Protein AF-A0A0G0LAI6-F1 (afdb_monomer_lite)

Sequence (344 aa):
MTKEQLSLTICPYCNSKFSLNKIYKKNKNQVDYGTVSCHCDEFPIIFGILYLHKNNHKKIVYQLKKNQLSKALYSSLNLGKLKTFCFIIFTHFNRFFRVPPNNFINSIFIKLLWNMPQSQYKYYFFRHQEIESLLFFLPLTFSQLKPNSLWLDVGSGISNYYSKLQHLHPKLTIVSLEMYFQNIFLSKLFFPKNVIYLCSDFSYGPHLPSKKVDVVTFIDSLPFMKNQRVSLEIASQNLLKTKGLLFASSLVERLHTSDYSNTFPLSQNQIRKFLPSSCQIFDEIILCQQLSHPQALQNSLLAPTSTPKFRYSLLWPSQALPSKIFIPPSLLQKKHTLWQNDLY

Foldseek 3Di:
DAPVLQQQWAQFQPRFGKDWDFALDDDDRARQWGWIDGPPGIWIRHHRATERDPPQRVVLVVCVVVVVNLVSVVSQQPFDPVLSVLLVVVLVVCLVPVDACLDPVNLVNCCVNVVDDPVVSCCLNVVLLFLLCLCVQQVLQPPPDDQAAEEEEAQCFQRHDVVSSCVSHVRYAYEYEHQHSSRQVNNCSNPVPRYHHYHHQLLSGGGGFFQRHQEYEAEQNLLVRPCSLSSQCRVQPGHHHPNHKYKYWHDDPVCCVPPPVDGADDAPVSSCVSHPEDKWKFDSVQLSVCLVPLCSGVRRTDDHDPDRDRGIMIMPPDDDGHSHGDRPPSNVPDPDRPVPPPPD

Radius of gyration: 20.15 Å; chains: 1; bounding box: 52×46×58 Å

Structure (mmCIF, N/CA/C/O backbone):
data_AF-A0A0G0LAI6-F1
#
_entry.id   AF-A0A0G0LAI6-F1
#
loop_
_atom_site.group_PDB
_atom_site.id
_atom_site.type_symbol
_atom_site.label_atom_id
_atom_site.label_alt_id
_atom_site.label_comp_id
_atom_site.label_asym_id
_atom_site.label_entity_id
_atom_site.label_seq_id
_atom_site.pdbx_PDB_ins_code
_atom_site.Cartn_x
_atom_site.Cartn_y
_atom_site.Cartn_z
_atom_site.occupancy
_atom_site.B_iso_or_equiv
_atom_site.auth_seq_id
_atom_site.auth_comp_id
_atom_site.auth_asym_id
_atom_site.auth_atom_id
_atom_site.pdbx_PDB_model_num
ATOM 1 N N . MET A 1 1 ? -14.314 -1.007 7.155 1.00 96.06 1 MET A N 1
ATOM 2 C CA . MET A 1 1 ? -13.731 -2.362 7.060 1.00 96.06 1 MET A CA 1
ATOM 3 C C . MET A 1 1 ? -14.812 -3.410 7.279 1.00 96.06 1 MET A C 1
ATOM 5 O O . MET A 1 1 ? -15.555 -3.282 8.244 1.00 96.06 1 MET A O 1
ATOM 9 N N . THR A 1 2 ? -14.962 -4.397 6.397 1.00 97.38 2 THR A N 1
ATOM 10 C CA . THR A 1 2 ? -15.893 -5.530 6.596 1.00 97.38 2 THR A CA 1
ATOM 11 C C . THR A 1 2 ? -15.209 -6.690 7.334 1.00 97.38 2 THR A C 1
ATOM 13 O O . THR A 1 2 ? -13.984 -6.711 7.450 1.00 97.38 2 THR A O 1
ATOM 16 N N . LYS A 1 3 ? -15.985 -7.669 7.829 1.00 97.19 3 LYS A N 1
ATOM 17 C CA . LYS A 1 3 ? -15.431 -8.905 8.420 1.00 97.19 3 LYS A CA 1
ATOM 18 C C . LYS A 1 3 ? -14.609 -9.708 7.404 1.00 97.19 3 LYS A C 1
ATOM 20 O O . LYS A 1 3 ? -13.544 -10.202 7.743 1.00 97.19 3 LYS A O 1
ATOM 25 N N . GLU A 1 4 ? -15.083 -9.786 6.162 1.00 97.19 4 GLU A N 1
ATOM 26 C CA . GLU A 1 4 ? -14.377 -10.445 5.057 1.00 97.19 4 GLU A CA 1
ATOM 27 C C . GLU A 1 4 ? -13.028 -9.771 4.776 1.00 97.19 4 GLU A C 1
ATOM 29 O O . GLU A 1 4 ? -11.997 -10.436 4.771 1.00 97.19 4 GLU A O 1
ATOM 34 N N . GLN A 1 5 ? -13.009 -8.438 4.670 1.00 97.50 5 GLN A N 1
ATOM 35 C CA . GLN A 1 5 ? -11.770 -7.673 4.512 1.00 97.50 5 GLN A CA 1
ATOM 36 C C . GLN A 1 5 ? -10.795 -7.906 5.673 1.00 97.50 5 GLN A C 1
ATOM 38 O O . GLN A 1 5 ? -9.601 -8.057 5.443 1.00 97.50 5 GLN A O 1
ATOM 43 N N . LEU A 1 6 ? -11.291 -7.961 6.914 1.00 98.25 6 LEU A N 1
ATOM 44 C CA . LEU A 1 6 ? -10.459 -8.240 8.087 1.00 98.25 6 LEU A CA 1
ATOM 45 C C . LEU A 1 6 ? -9.888 -9.667 8.068 1.00 98.25 6 LEU A C 1
ATOM 47 O O . LEU A 1 6 ? -8.759 -9.879 8.487 1.00 98.25 6 LEU A O 1
ATOM 51 N N . SER A 1 7 ? -10.636 -10.646 7.554 1.00 97.69 7 SER A N 1
ATOM 52 C CA . SER A 1 7 ? -10.176 -12.041 7.477 1.00 97.69 7 SER A CA 1
ATOM 53 C C . SER A 1 7 ? -8.989 -12.250 6.528 1.00 97.69 7 SER A C 1
ATOM 55 O O . SER A 1 7 ? -8.283 -13.253 6.636 1.00 97.69 7 SER A O 1
ATOM 57 N N . LEU A 1 8 ? -8.759 -11.297 5.618 1.00 97.94 8 LEU A N 1
ATOM 58 C CA . LEU A 1 8 ? -7.630 -11.294 4.692 1.00 97.94 8 LEU A CA 1
ATOM 59 C C . LEU A 1 8 ? -6.346 -10.741 5.318 1.00 97.94 8 LEU A C 1
ATOM 61 O O . LEU A 1 8 ? -5.295 -10.838 4.690 1.00 97.94 8 LEU A O 1
ATOM 65 N N . THR A 1 9 ? -6.405 -10.166 6.521 1.00 98.38 9 THR A N 1
ATOM 66 C CA . THR A 1 9 ? -5.260 -9.514 7.163 1.00 98.38 9 THR A CA 1
ATOM 67 C C . THR A 1 9 ? -4.778 -10.293 8.382 1.00 98.38 9 THR A C 1
ATOM 69 O O . THR A 1 9 ? -5.522 -11.037 9.025 1.00 98.38 9 THR A O 1
ATOM 72 N N . ILE A 1 10 ? -3.497 -10.127 8.701 1.00 98.56 10 ILE A N 1
ATOM 73 C CA . ILE A 1 10 ? -2.867 -10.689 9.898 1.00 98.56 10 ILE A CA 1
ATOM 74 C C . ILE A 1 10 ? -2.083 -9.606 10.630 1.00 98.56 10 ILE A C 1
ATOM 76 O O . ILE A 1 10 ? -1.726 -8.573 10.059 1.00 98.56 10 ILE A O 1
ATOM 80 N N . CYS A 1 11 ? -1.825 -9.834 11.912 1.00 98.62 11 CYS A N 1
ATOM 81 C CA . CYS A 1 11 ? -1.002 -8.935 12.701 1.00 98.62 11 CYS A CA 1
ATOM 82 C C . CYS A 1 11 ? 0.469 -9.063 12.280 1.00 98.62 11 CYS A C 1
ATOM 84 O O . CYS A 1 11 ? 1.030 -10.142 12.468 1.00 98.62 11 CYS A O 1
ATOM 86 N N . PRO A 1 12 ? 1.136 -7.990 11.810 1.00 97.81 12 PRO A N 1
ATOM 87 C CA . PRO A 1 12 ? 2.527 -8.075 11.355 1.00 97.81 12 PRO A CA 1
ATOM 88 C C . PRO A 1 12 ? 3.509 -8.392 12.494 1.00 97.81 12 PRO A C 1
ATOM 90 O O . PRO A 1 12 ? 4.645 -8.762 12.241 1.00 97.81 12 PRO A O 1
ATOM 93 N N . TYR A 1 13 ? 3.080 -8.265 13.756 1.00 97.75 13 TYR A N 1
ATOM 94 C CA . TYR A 1 13 ? 3.935 -8.461 14.929 1.00 97.75 13 TYR A CA 1
ATOM 95 C C . TYR A 1 13 ? 3.937 -9.886 15.484 1.00 97.75 13 TYR A C 1
ATOM 97 O O . TYR A 1 13 ? 4.918 -10.299 16.088 1.00 97.75 13 TYR A O 1
ATOM 105 N N . CYS A 1 14 ? 2.824 -10.611 15.360 1.00 98.12 14 CYS A N 1
ATOM 106 C CA . CYS A 1 14 ? 2.687 -11.968 15.907 1.00 98.12 14 CYS A CA 1
ATOM 107 C C . CYS A 1 14 ? 2.113 -12.969 14.901 1.00 98.12 14 CYS A C 1
ATOM 109 O O . CYS A 1 14 ? 1.839 -14.108 15.263 1.00 98.12 14 CYS A O 1
ATOM 111 N N . ASN A 1 15 ? 1.872 -12.539 13.659 1.00 97.94 15 ASN A N 1
ATOM 112 C CA . ASN A 1 15 ? 1.317 -13.319 12.551 1.00 97.94 15 ASN A CA 1
ATOM 113 C C . ASN A 1 15 ? -0.063 -13.959 12.805 1.00 97.94 15 ASN A C 1
ATOM 115 O O . ASN A 1 15 ? -0.573 -14.684 11.952 1.00 97.94 15 ASN A O 1
ATOM 119 N N . SER A 1 16 ? -0.704 -13.681 13.945 1.00 98.31 16 SER A N 1
ATOM 120 C CA . SER A 1 16 ? -2.049 -14.178 14.242 1.00 98.31 16 SER A CA 1
ATOM 121 C C . SER A 1 16 ? -3.125 -13.395 13.484 1.00 98.31 16 SER A C 1
ATOM 123 O O . SER A 1 16 ? -2.955 -12.220 13.140 1.00 98.31 16 SER A O 1
ATOM 125 N N . LYS A 1 17 ? -4.249 -14.065 13.210 1.00 98.38 17 LYS A N 1
ATOM 126 C CA . LYS A 1 17 ? -5.425 -13.448 12.587 1.00 98.38 17 LYS A CA 1
ATOM 127 C C . LYS A 1 17 ? -6.059 -12.438 13.536 1.00 98.38 17 LYS A C 1
ATOM 129 O O . LYS A 1 17 ? -6.079 -12.642 14.749 1.00 98.38 17 LYS A O 1
ATOM 134 N N . PHE A 1 18 ? -6.635 -11.388 12.965 1.00 98.62 18 PHE A N 1
ATOM 135 C CA . PHE A 1 18 ? -7.444 -10.455 13.732 1.00 98.62 18 PHE A CA 1
ATOM 136 C C . PHE A 1 18 ? -8.851 -11.003 13.977 1.00 98.62 18 PHE A C 1
ATOM 138 O O . PHE A 1 18 ? -9.498 -11.525 13.068 1.00 98.62 18 PHE A O 1
ATOM 145 N N . SER A 1 19 ? -9.355 -10.812 15.192 1.00 98.38 19 SER A N 1
ATOM 146 C CA . SER A 1 19 ? -10.764 -10.960 15.543 1.00 98.38 19 SER A CA 1
ATOM 147 C C . SER A 1 19 ? -11.368 -9.585 15.826 1.00 98.38 19 SER A C 1
ATOM 149 O O . SER A 1 19 ? -10.729 -8.691 16.380 1.00 98.38 19 SER A O 1
ATOM 151 N N . LEU A 1 20 ? -12.610 -9.370 15.391 1.00 98.44 20 LEU A N 1
ATOM 152 C CA . LEU A 1 20 ? -13.313 -8.122 15.678 1.00 98.44 20 LEU A CA 1
ATOM 153 C C . LEU A 1 20 ? -13.735 -8.119 17.151 1.00 98.44 20 LEU A C 1
ATOM 155 O O . LEU A 1 20 ? -14.504 -8.989 17.548 1.00 98.44 20 LEU A O 1
ATOM 159 N N . ASN A 1 21 ? -13.251 -7.148 17.928 1.00 97.88 21 ASN A N 1
ATOM 160 C CA . ASN A 1 21 ? -13.522 -7.059 19.362 1.00 97.88 21 ASN A CA 1
ATOM 161 C C . ASN A 1 21 ? -14.787 -6.231 19.632 1.00 97.88 21 ASN A C 1
ATOM 163 O O . ASN A 1 21 ? -15.841 -6.772 19.959 1.00 97.88 21 ASN A O 1
ATOM 167 N N . LYS A 1 22 ? -14.719 -4.908 19.431 1.00 98.31 22 LYS A N 1
ATOM 168 C CA . LYS A 1 22 ? -15.841 -3.992 19.690 1.00 98.31 22 LYS A CA 1
ATOM 169 C C . LYS A 1 22 ? -16.105 -3.079 18.500 1.00 98.31 22 LYS A C 1
ATOM 171 O O . LYS A 1 22 ? -15.180 -2.595 17.854 1.00 98.31 22 LYS A O 1
ATOM 176 N N . ILE A 1 23 ? -17.379 -2.815 18.219 1.00 98.50 23 ILE A N 1
ATOM 177 C CA . ILE A 1 23 ? -17.822 -1.867 17.189 1.00 98.50 23 ILE A CA 1
ATOM 178 C C . ILE A 1 23 ? -18.407 -0.646 17.897 1.00 98.50 23 ILE A C 1
ATOM 180 O O . ILE A 1 23 ? -19.321 -0.786 18.702 1.00 98.50 23 ILE A O 1
ATOM 184 N N . TYR A 1 24 ? -17.899 0.544 17.578 1.00 98.25 24 TYR A N 1
ATOM 185 C CA . TYR A 1 24 ? -18.397 1.816 18.121 1.00 98.25 24 TYR A CA 1
ATOM 186 C C . TYR A 1 24 ? -19.236 2.582 17.100 1.00 98.25 24 TYR A C 1
ATOM 188 O O . TYR A 1 24 ? -20.179 3.277 17.460 1.00 98.25 24 TYR A O 1
ATOM 196 N N . LYS A 1 25 ? -18.909 2.452 15.810 1.00 98.25 25 LYS A N 1
ATOM 197 C CA . LYS A 1 25 ? -19.694 3.029 14.718 1.00 98.25 25 LYS A CA 1
ATOM 198 C C . LYS A 1 25 ? -19.620 2.142 13.485 1.00 98.25 25 LYS A C 1
ATOM 200 O O . LYS A 1 25 ? -18.537 1.730 13.062 1.00 98.25 25 LYS A O 1
ATOM 205 N N . LYS A 1 26 ? -20.779 1.892 12.886 1.00 97.44 26 LYS A N 1
ATOM 206 C CA . LYS A 1 26 ? -20.947 1.067 11.690 1.00 97.44 26 LYS A CA 1
ATOM 207 C C . LYS A 1 26 ? -21.690 1.866 10.622 1.00 97.44 26 LYS A C 1
ATOM 209 O O . LYS A 1 26 ? -22.621 2.597 10.944 1.00 97.44 26 LYS A O 1
ATOM 214 N N . ASN A 1 27 ? -21.297 1.699 9.367 1.00 95.31 27 ASN A N 1
ATOM 215 C CA . ASN A 1 27 ? -22.013 2.207 8.205 1.00 95.31 27 ASN A CA 1
ATOM 216 C C . ASN A 1 27 ? -22.333 1.029 7.278 1.00 95.31 27 ASN A C 1
ATOM 218 O O . ASN A 1 27 ? -21.431 0.412 6.703 1.00 95.31 27 ASN A O 1
ATOM 222 N N . LYS A 1 28 ? -23.618 0.672 7.171 1.00 93.62 28 LYS A N 1
ATOM 223 C CA . LYS A 1 28 ? -24.079 -0.552 6.494 1.00 93.62 28 LYS A CA 1
ATOM 224 C C . LYS A 1 28 ? -23.350 -1.792 7.047 1.00 93.62 28 LYS A C 1
ATOM 226 O O . LYS A 1 28 ? -23.462 -2.103 8.231 1.00 93.62 28 LYS A O 1
ATOM 231 N N . ASN A 1 29 ? -22.559 -2.469 6.212 1.00 94.12 29 ASN A N 1
ATOM 232 C CA . ASN A 1 29 ? -21.766 -3.654 6.560 1.00 94.12 29 ASN A CA 1
ATOM 233 C C . ASN A 1 29 ? -20.297 -3.340 6.882 1.00 94.12 29 ASN A C 1
ATOM 235 O O . ASN A 1 29 ? -19.507 -4.254 7.115 1.00 94.12 29 ASN A O 1
ATOM 239 N N . GLN A 1 30 ? -19.919 -2.062 6.915 1.00 96.06 30 GLN A N 1
ATOM 240 C CA . GLN A 1 30 ? -18.557 -1.628 7.197 1.00 96.06 30 GLN A CA 1
ATOM 241 C C . GLN A 1 30 ? -18.449 -1.080 8.621 1.00 96.06 30 GLN A C 1
ATOM 243 O O . GLN A 1 30 ? -19.236 -0.241 9.050 1.00 96.06 30 GLN A O 1
ATOM 248 N N . VAL A 1 31 ? -17.444 -1.546 9.357 1.00 97.88 31 VAL A N 1
ATOM 249 C CA . VAL A 1 31 ? -17.003 -0.930 10.609 1.00 97.88 31 VAL A CA 1
ATOM 250 C C . VAL A 1 31 ? -16.253 0.347 10.253 1.00 97.88 31 VAL A C 1
ATOM 252 O O . VAL A 1 31 ? -15.216 0.276 9.583 1.00 97.88 31 VAL A O 1
ATOM 255 N N . ASP A 1 32 ? -16.787 1.490 10.680 1.00 97.25 32 ASP A N 1
ATOM 256 C CA . ASP A 1 32 ? -16.117 2.786 10.570 1.00 97.25 32 ASP A CA 1
ATOM 257 C C . ASP A 1 32 ? -15.224 3.003 11.787 1.00 97.25 32 ASP A C 1
ATOM 259 O O . ASP A 1 32 ? -14.068 3.376 11.633 1.00 97.25 32 ASP A O 1
ATOM 263 N N . TYR A 1 33 ? -15.733 2.724 12.988 1.00 98.62 33 TYR A N 1
ATOM 264 C CA . TYR A 1 33 ? -14.968 2.804 14.227 1.00 98.62 33 TYR A CA 1
ATOM 265 C C . TYR A 1 33 ? -15.138 1.528 15.033 1.00 98.62 33 TYR A C 1
ATOM 267 O O . TYR A 1 33 ? -16.260 1.093 15.304 1.00 98.62 33 TYR A O 1
ATOM 275 N N . GLY A 1 34 ? -14.022 0.939 15.437 1.00 98.56 34 GLY A N 1
ATOM 276 C CA . GLY A 1 34 ? -13.999 -0.345 16.119 1.00 98.56 34 GLY A CA 1
ATOM 277 C C . GLY A 1 34 ? -12.633 -0.642 16.708 1.00 98.56 34 GLY A C 1
ATOM 278 O O . GLY A 1 34 ? -11.686 0.117 16.518 1.00 98.56 34 GLY A O 1
ATOM 279 N N . THR A 1 35 ? -12.530 -1.771 17.384 1.00 98.75 35 THR A N 1
ATOM 280 C CA . THR A 1 35 ? -11.255 -2.387 17.726 1.00 98.75 35 THR A CA 1
ATOM 281 C C . THR A 1 35 ? -11.230 -3.826 17.251 1.00 98.75 35 THR A C 1
ATOM 283 O O . THR A 1 35 ? -12.257 -4.507 17.201 1.00 98.75 35 THR A O 1
ATOM 286 N N . VAL A 1 36 ? -10.042 -4.278 16.881 1.00 98.75 36 VAL A N 1
ATOM 287 C CA . VAL A 1 36 ? -9.743 -5.675 16.580 1.00 98.75 36 VAL A CA 1
ATOM 288 C C . VAL A 1 36 ? -8.678 -6.148 17.549 1.00 98.75 36 VAL A C 1
ATOM 290 O O . VAL A 1 36 ? -7.828 -5.362 17.955 1.00 98.75 36 VAL A O 1
ATOM 293 N N . SER A 1 37 ? -8.706 -7.413 17.925 1.00 98.50 37 SER A N 1
ATOM 294 C CA . SER A 1 37 ? -7.667 -8.025 18.741 1.00 98.50 37 SER A CA 1
ATOM 295 C C . SER A 1 37 ? -6.953 -9.111 17.955 1.00 98.50 37 SER A C 1
ATOM 297 O O . SER A 1 37 ? -7.459 -9.664 16.981 1.00 98.50 37 SER A O 1
ATOM 299 N N . CYS A 1 38 ? -5.724 -9.373 18.357 1.00 98.50 38 CYS A N 1
ATOM 300 C CA . CYS A 1 38 ? -4.932 -10.514 17.929 1.00 98.50 38 CYS A CA 1
ATOM 301 C C . CYS A 1 38 ? -4.272 -11.107 19.181 1.00 98.50 38 CYS A C 1
ATOM 303 O O . CYS A 1 38 ? -4.555 -10.661 20.293 1.00 98.50 38 CYS A O 1
ATOM 305 N N . HIS A 1 39 ? -3.375 -12.080 19.030 1.00 98.12 39 HIS A N 1
ATOM 306 C CA . HIS A 1 39 ? -2.704 -12.678 20.186 1.00 98.12 39 HIS A CA 1
ATOM 307 C C . HIS A 1 39 ? -1.856 -11.675 20.992 1.00 98.12 39 HIS A C 1
ATOM 309 O O . HIS A 1 39 ? -1.761 -11.804 22.207 1.00 98.12 39 HIS A O 1
ATOM 315 N N . CYS A 1 40 ? -1.250 -10.672 20.341 1.00 98.31 40 CYS A N 1
ATOM 316 C CA . CYS A 1 40 ? -0.299 -9.784 21.017 1.00 98.31 40 CYS A CA 1
ATOM 317 C C . CYS A 1 40 ? -0.867 -8.442 21.497 1.00 98.31 40 CYS A C 1
ATOM 319 O O . CYS A 1 40 ? -0.260 -7.830 22.368 1.00 98.31 40 CYS A O 1
ATOM 321 N N . ASP A 1 41 ? -1.936 -7.920 20.884 1.00 98.50 41 ASP A N 1
ATOM 322 C CA . ASP A 1 41 ? -2.475 -6.595 21.231 1.00 98.50 41 ASP A CA 1
ATOM 323 C C . ASP A 1 41 ? -3.877 -6.341 20.637 1.00 98.50 41 ASP A C 1
ATOM 325 O O . ASP A 1 41 ? -4.398 -7.133 19.840 1.00 98.50 41 ASP A O 1
ATOM 329 N N . GLU A 1 42 ? -4.461 -5.197 21.001 1.00 98.56 42 GLU A N 1
ATOM 330 C CA . GLU A 1 42 ? -5.716 -4.657 20.470 1.00 98.56 42 GLU A CA 1
ATOM 331 C C . GLU A 1 42 ? -5.453 -3.422 19.596 1.00 98.56 42 GLU A C 1
ATOM 333 O O . GLU A 1 42 ? -4.888 -2.441 20.057 1.00 98.56 42 GLU A O 1
ATOM 338 N N . PHE A 1 43 ? -5.925 -3.411 18.351 1.00 98.75 43 PHE A N 1
ATOM 339 C CA . PHE A 1 43 ? -5.684 -2.339 17.384 1.00 98.75 43 PHE A CA 1
ATOM 340 C C . PHE A 1 43 ? -6.977 -1.607 16.989 1.00 98.75 43 PHE A C 1
ATOM 342 O O . PHE A 1 43 ? -8.038 -2.231 16.877 1.00 98.75 43 PHE A O 1
ATOM 349 N N . PRO A 1 44 ? -6.932 -0.283 16.757 1.00 98.75 44 PRO A N 1
ATOM 350 C CA . PRO A 1 44 ? -8.112 0.484 16.393 1.00 98.75 44 PRO A CA 1
ATOM 351 C C . PRO A 1 44 ? -8.414 0.427 14.888 1.00 98.75 44 PRO A C 1
ATOM 353 O O . PRO A 1 44 ? -7.523 0.442 14.038 1.00 98.75 44 PRO A O 1
ATOM 356 N N . ILE A 1 45 ? -9.706 0.443 14.565 1.00 98.75 45 ILE A N 1
ATOM 357 C CA . ILE A 1 45 ? -10.239 0.767 13.241 1.00 98.75 45 ILE A CA 1
ATOM 358 C C . ILE A 1 45 ? -10.783 2.196 13.306 1.00 98.75 45 ILE A C 1
ATOM 360 O O . ILE A 1 45 ? -11.661 2.471 14.123 1.00 98.75 45 ILE A O 1
ATOM 364 N N . ILE A 1 46 ? -10.297 3.086 12.436 1.00 98.38 46 ILE A N 1
ATOM 365 C CA . ILE A 1 46 ? -10.706 4.498 12.365 1.00 98.38 46 ILE A CA 1
ATOM 366 C C . ILE A 1 46 ? -11.103 4.835 10.929 1.00 98.38 46 ILE A C 1
ATOM 368 O O . ILE A 1 46 ? -10.312 4.671 10.006 1.00 98.38 46 ILE A O 1
ATOM 372 N N . PHE A 1 47 ? -12.344 5.277 10.723 1.00 96.81 47 PHE A N 1
ATOM 373 C CA . PHE A 1 47 ? -12.966 5.394 9.396 1.00 96.81 47 PHE A CA 1
ATOM 374 C C . PHE A 1 47 ? -12.752 4.162 8.504 1.00 96.81 47 PHE A C 1
ATOM 376 O O . PHE A 1 47 ? -12.496 4.266 7.306 1.00 96.81 47 PHE A O 1
ATOM 383 N N . GLY A 1 48 ? -12.837 2.969 9.088 1.00 97.50 48 GLY A N 1
ATOM 384 C CA . GLY A 1 48 ? -12.664 1.719 8.362 1.00 97.50 48 GLY A CA 1
ATOM 385 C C . GLY A 1 48 ? -11.241 1.451 7.869 1.00 97.50 48 GLY A C 1
ATOM 386 O O . GLY A 1 48 ? -11.097 0.582 7.009 1.00 97.50 48 GLY A O 1
ATOM 387 N N . ILE A 1 49 ? -10.244 2.170 8.390 1.00 98.38 49 ILE A N 1
ATOM 388 C CA . ILE A 1 49 ? -8.806 1.941 8.204 1.00 98.38 49 ILE A CA 1
ATOM 389 C C . ILE A 1 49 ? -8.294 1.215 9.446 1.00 98.38 49 ILE A C 1
ATOM 391 O O . ILE A 1 49 ? -8.536 1.678 10.561 1.00 98.38 49 ILE A O 1
ATOM 395 N N . LEU A 1 50 ? -7.599 0.092 9.267 1.00 98.75 50 LEU A N 1
ATOM 396 C CA . LEU A 1 50 ? -6.973 -0.632 10.374 1.00 98.75 50 LEU A CA 1
ATOM 397 C C . LEU A 1 50 ? -5.619 0.006 10.694 1.00 98.75 50 LEU A C 1
ATOM 399 O O . LEU A 1 50 ? -4.726 0.022 9.849 1.00 98.75 50 LEU A O 1
ATOM 403 N N . TYR A 1 51 ? -5.480 0.552 11.900 1.00 98.69 51 TYR A N 1
ATOM 404 C CA . TYR A 1 51 ? -4.280 1.252 12.346 1.00 98.69 51 TYR A CA 1
ATOM 405 C C . TYR A 1 51 ? -3.400 0.322 13.177 1.00 98.69 51 TYR A C 1
ATOM 407 O O . TYR A 1 51 ? -3.787 -0.102 14.262 1.00 98.69 51 TYR A O 1
ATOM 415 N N . LEU A 1 52 ? -2.205 0.016 12.676 1.00 98.38 52 LEU A N 1
ATOM 416 C CA . LEU A 1 52 ? -1.333 -1.014 13.238 1.00 98.38 52 LEU A CA 1
ATOM 417 C C . LEU A 1 52 ? -0.078 -0.457 13.912 1.00 98.38 52 LEU A C 1
ATOM 419 O O . LEU A 1 52 ? 0.736 -1.237 14.375 1.00 98.38 52 LEU A O 1
ATOM 423 N N . HIS A 1 53 ? 0.106 0.860 14.017 1.00 97.06 53 HIS A N 1
ATOM 424 C CA . HIS A 1 53 ? 1.302 1.416 14.663 1.00 97.06 53 HIS A CA 1
ATOM 425 C C . HIS A 1 53 ? 1.291 1.259 16.184 1.00 97.06 53 HIS A C 1
ATOM 427 O O . HIS A 1 53 ? 0.440 1.827 16.878 1.00 97.06 53 HIS A O 1
ATOM 433 N N . LYS A 1 54 ? 2.306 0.578 16.730 1.00 96.19 54 LYS A N 1
ATOM 434 C CA . LYS A 1 54 ? 2.404 0.334 18.177 1.00 96.19 54 LYS A CA 1
ATOM 435 C C . LYS A 1 54 ? 2.583 1.593 19.035 1.00 96.19 54 LYS A C 1
ATOM 437 O O . LYS A 1 54 ? 2.116 1.606 20.169 1.00 96.19 54 LYS A O 1
ATOM 442 N N . ASN A 1 55 ? 3.143 2.677 18.510 1.00 95.38 55 ASN A N 1
ATOM 443 C CA . ASN A 1 55 ? 3.469 3.847 19.336 1.00 95.38 55 ASN A CA 1
ATOM 444 C C . ASN A 1 55 ? 2.230 4.559 19.914 1.00 95.38 55 ASN A C 1
ATOM 446 O O . ASN A 1 55 ? 2.258 5.002 21.056 1.00 95.38 55 ASN A O 1
ATOM 450 N N . ASN A 1 56 ? 1.124 4.630 19.160 1.00 95.44 56 ASN A N 1
ATOM 451 C CA . ASN A 1 56 ? -0.061 5.412 19.550 1.00 95.44 56 ASN A CA 1
ATOM 452 C C . ASN A 1 56 ? -1.359 4.598 19.674 1.00 95.44 56 ASN A C 1
ATOM 454 O O . ASN A 1 56 ? -2.361 5.124 20.168 1.00 95.44 56 ASN A O 1
ATOM 458 N N . HIS A 1 57 ? -1.375 3.327 19.257 1.00 97.75 57 HIS A N 1
ATOM 459 C CA . HIS A 1 57 ? -2.611 2.540 19.193 1.00 97.75 57 HIS A CA 1
ATOM 460 C C . HIS A 1 57 ? -3.346 2.428 20.540 1.00 97.75 57 HIS A C 1
ATOM 462 O O . HIS A 1 57 ? -4.557 2.629 20.561 1.00 97.75 57 HIS A O 1
ATOM 468 N N . LYS A 1 58 ? -2.655 2.209 21.673 1.00 98.31 58 LYS A N 1
ATOM 469 C CA . LYS A 1 58 ? -3.300 2.082 23.000 1.00 98.31 58 LYS A CA 1
ATOM 470 C C . LYS A 1 58 ? -4.079 3.336 23.392 1.00 98.31 58 LYS A C 1
ATOM 472 O O . LYS A 1 58 ? -5.203 3.242 23.882 1.00 98.31 58 LYS A O 1
ATOM 477 N N . LYS A 1 59 ? -3.517 4.519 23.121 1.00 98.12 59 LYS A N 1
ATOM 478 C CA . LYS A 1 59 ? -4.179 5.812 23.357 1.00 98.12 59 LYS A CA 1
ATOM 479 C C . LYS A 1 59 ? -5.439 5.954 22.503 1.00 98.12 59 LYS A C 1
ATOM 481 O O . LYS A 1 59 ? -6.475 6.383 23.009 1.00 98.12 59 LYS A O 1
ATOM 486 N N . ILE A 1 60 ? -5.363 5.572 21.228 1.00 98.50 60 ILE A N 1
ATOM 487 C CA . ILE A 1 60 ? -6.502 5.611 20.302 1.00 98.50 60 ILE A CA 1
ATOM 488 C C . ILE A 1 60 ? -7.586 4.617 20.758 1.00 98.50 60 ILE A C 1
ATOM 490 O O . ILE A 1 60 ? -8.751 4.993 20.870 1.00 98.50 60 ILE A O 1
ATOM 494 N N . VAL A 1 61 ? -7.215 3.380 21.103 1.00 98.69 61 VAL A N 1
ATOM 495 C CA . VAL A 1 61 ? -8.118 2.348 21.648 1.00 98.69 61 VAL A CA 1
ATOM 496 C C . VAL A 1 61 ? -8.810 2.832 22.921 1.00 98.69 61 VAL A C 1
ATOM 498 O O . VAL A 1 61 ? -10.024 2.693 23.051 1.00 98.69 61 VAL A O 1
ATOM 501 N N . TYR A 1 62 ? -8.073 3.453 23.842 1.00 98.62 62 TYR A N 1
ATOM 502 C CA . TYR A 1 62 ? -8.635 4.035 25.060 1.00 98.62 62 TYR A CA 1
ATOM 503 C C . TYR A 1 62 ? -9.678 5.123 24.762 1.00 98.62 62 TYR A C 1
ATOM 505 O O . TYR A 1 62 ? -10.758 5.135 25.355 1.00 98.62 62 TYR A O 1
ATOM 513 N N . GLN A 1 63 ? -9.397 6.012 23.805 1.00 98.56 63 GLN A N 1
ATOM 514 C CA . GLN A 1 63 ? -10.347 7.041 23.373 1.00 98.56 63 GLN A CA 1
ATOM 515 C C . GLN A 1 63 ? -11.602 6.428 22.741 1.00 98.56 63 GLN A C 1
ATOM 517 O O . GLN A 1 63 ? -12.706 6.885 23.035 1.00 98.56 63 GLN A O 1
ATOM 522 N N . LEU A 1 64 ? -11.460 5.368 21.938 1.00 98.56 64 LEU A N 1
ATOM 523 C CA . LEU A 1 64 ? -12.603 4.619 21.409 1.00 98.56 64 LEU A CA 1
ATOM 524 C C . LEU A 1 64 ? -13.430 3.981 22.528 1.00 98.56 64 LEU A C 1
ATOM 526 O O . LEU A 1 64 ? -14.646 4.140 22.532 1.00 98.56 64 LEU A O 1
ATOM 530 N N . LYS A 1 65 ? -12.791 3.340 23.516 1.00 98.44 65 LYS A N 1
ATOM 531 C CA . LYS A 1 65 ? -13.470 2.742 24.681 1.00 98.44 65 LYS A CA 1
ATOM 532 C C . LYS A 1 65 ? -14.299 3.766 25.462 1.00 98.44 65 LYS A C 1
ATOM 534 O O . LYS A 1 65 ? -15.374 3.426 25.943 1.00 98.44 65 LYS A O 1
ATOM 539 N N . LYS A 1 66 ? -13.848 5.024 25.509 1.00 98.38 66 LYS A N 1
ATOM 540 C CA . LYS A 1 66 ? -14.575 6.175 26.077 1.00 98.38 66 LYS A CA 1
ATOM 541 C C . LYS A 1 66 ? -15.589 6.830 25.123 1.00 98.38 66 LYS A C 1
ATOM 543 O O . LYS A 1 66 ? -16.098 7.904 25.430 1.00 98.38 66 LYS A O 1
ATOM 548 N N . ASN A 1 67 ? -15.848 6.237 23.958 1.00 98.19 67 ASN A N 1
ATOM 549 C CA . ASN A 1 67 ? -16.693 6.775 22.885 1.00 98.19 67 ASN A CA 1
ATOM 550 C C . ASN A 1 67 ? -16.256 8.164 22.357 1.00 98.19 67 ASN A C 1
ATOM 552 O O . ASN A 1 67 ? -17.050 8.928 21.815 1.00 98.19 67 ASN A O 1
ATOM 556 N N . GLN A 1 68 ? -14.973 8.512 22.490 1.00 97.94 68 GLN A N 1
ATOM 557 C CA . GLN A 1 68 ? -14.410 9.796 22.059 1.00 97.94 68 GLN A CA 1
ATOM 558 C C . GLN A 1 68 ? -13.881 9.713 20.616 1.00 97.94 68 GLN A C 1
ATOM 560 O O . GLN A 1 68 ? -12.684 9.882 20.367 1.00 97.94 68 GLN A O 1
ATOM 565 N N . LEU A 1 69 ? -14.773 9.457 19.651 1.00 97.50 69 LEU A N 1
ATOM 566 C CA . LEU A 1 69 ? -14.413 9.165 18.251 1.00 97.50 69 LEU A CA 1
ATOM 567 C C . LEU A 1 69 ? -13.560 10.267 17.593 1.00 97.50 69 LEU A C 1
ATOM 569 O O . LEU A 1 69 ? -12.567 9.968 16.930 1.00 97.50 69 LEU A O 1
ATOM 573 N N . SER A 1 70 ? -13.884 11.543 17.826 1.00 94.81 70 SER A N 1
ATOM 574 C CA . SER A 1 70 ? -13.119 12.673 17.273 1.00 94.81 70 SER A CA 1
ATOM 575 C C . SER A 1 70 ? -11.698 12.751 17.835 1.00 94.81 70 SER A C 1
ATOM 577 O O . SER A 1 70 ? -10.762 13.070 17.105 1.00 94.81 70 SER A O 1
ATOM 579 N N . LYS A 1 71 ? -11.506 12.412 19.118 1.00 95.94 71 LYS A N 1
ATOM 580 C CA . LYS A 1 71 ? -10.169 12.367 19.732 1.00 95.94 71 LYS A CA 1
ATOM 581 C C . LYS A 1 71 ? -9.355 11.184 19.207 1.00 95.94 71 LYS A C 1
ATOM 583 O O . LYS A 1 71 ? -8.153 11.339 18.997 1.00 95.94 71 LYS A O 1
ATOM 588 N N . ALA A 1 72 ? -10.010 10.051 18.941 1.00 97.88 72 ALA A N 1
ATOM 589 C CA . ALA A 1 72 ? -9.390 8.893 18.300 1.00 97.88 72 ALA A CA 1
ATOM 590 C C . ALA A 1 72 ? -8.896 9.236 16.885 1.00 97.88 72 ALA A C 1
ATOM 592 O O . ALA A 1 72 ? -7.742 8.956 16.556 1.00 97.88 72 ALA A O 1
ATOM 593 N N . LEU A 1 73 ? -9.715 9.931 16.084 1.00 96.62 73 LEU A N 1
ATOM 594 C CA . LEU A 1 73 ? -9.299 10.463 14.782 1.00 96.62 73 LEU A CA 1
ATOM 595 C C . LEU A 1 73 ? -8.111 11.423 14.917 1.00 96.62 73 LEU A C 1
ATOM 597 O O . LEU A 1 73 ? -7.100 11.235 14.246 1.00 96.62 73 LEU A O 1
ATOM 601 N N . TYR A 1 74 ? -8.219 12.416 15.804 1.00 95.50 74 TYR A N 1
ATOM 602 C CA . TYR A 1 74 ? -7.161 13.396 16.065 1.00 95.50 74 TYR A CA 1
ATOM 603 C C . TYR A 1 74 ? -5.826 12.711 16.388 1.00 95.50 74 TYR A C 1
ATOM 605 O O . TYR A 1 74 ? -4.793 13.021 15.799 1.00 95.50 74 TYR A O 1
ATOM 613 N N . SER A 1 75 ? -5.859 11.729 17.290 1.00 96.19 75 SER A N 1
ATOM 614 C CA . SER A 1 75 ? -4.666 10.988 17.712 1.00 96.19 75 SER A CA 1
ATOM 615 C C . SER A 1 75 ? -4.101 10.098 16.601 1.00 96.19 75 SER A C 1
ATOM 617 O O . SER A 1 75 ? -2.901 9.846 16.589 1.00 96.19 75 SER A O 1
ATOM 619 N N . SER A 1 76 ? -4.940 9.654 15.660 1.00 96.88 76 SER A N 1
ATOM 620 C CA . SER A 1 76 ? -4.514 8.858 14.501 1.00 96.88 76 SER A CA 1
ATOM 621 C C . SER A 1 76 ? -3.838 9.711 13.430 1.00 96.88 76 SER A C 1
ATOM 623 O O . SER A 1 76 ? -2.877 9.257 12.819 1.00 96.88 76 SER A O 1
ATOM 625 N N . LEU A 1 77 ? -4.308 10.948 13.220 1.00 95.31 77 LEU A N 1
ATOM 626 C CA . LEU A 1 77 ? -3.734 11.885 12.247 1.00 95.31 77 LEU A CA 1
ATOM 627 C C . LEU A 1 77 ? -2.318 12.330 12.622 1.00 95.31 77 LEU A C 1
ATOM 629 O O . LEU A 1 77 ? -1.530 12.629 11.733 1.00 95.31 77 LEU A O 1
ATOM 633 N N . ASN A 1 78 ? -2.003 12.377 13.920 1.00 93.31 78 ASN A N 1
ATOM 634 C CA . ASN A 1 78 ? -0.708 12.835 14.429 1.00 93.31 78 ASN A CA 1
ATOM 635 C C . ASN A 1 78 ? -0.301 14.226 13.890 1.00 93.31 78 ASN A C 1
ATOM 637 O O . ASN A 1 78 ? 0.864 14.490 13.602 1.00 93.31 78 ASN A O 1
ATOM 641 N N . LEU A 1 79 ? -1.282 15.116 13.725 1.00 89.88 79 LEU A N 1
ATOM 642 C CA . LEU A 1 79 ? -1.087 16.494 13.282 1.00 89.88 79 LEU A CA 1
ATOM 643 C C . LEU A 1 79 ? -1.218 17.456 14.473 1.00 89.88 79 LEU A C 1
ATOM 645 O O . LEU A 1 79 ? -1.870 17.158 15.476 1.00 89.88 79 LEU A O 1
ATOM 649 N N . GLY A 1 80 ? -0.639 18.654 14.350 1.00 91.06 80 GLY A N 1
ATOM 650 C CA . GLY A 1 80 ? -0.902 19.750 15.289 1.00 91.06 80 GLY A CA 1
ATOM 651 C C . GLY A 1 80 ? -2.384 20.156 15.300 1.00 91.06 80 GLY A C 1
ATOM 652 O O . GLY A 1 80 ? -3.128 19.847 14.364 1.00 91.06 80 GLY A O 1
ATOM 653 N N . LYS A 1 81 ? -2.826 20.880 16.339 1.00 91.06 81 LYS A N 1
ATOM 654 C CA . LYS A 1 81 ? -4.243 21.262 16.515 1.00 91.06 81 LYS A CA 1
ATOM 655 C C . LYS A 1 81 ? -4.817 21.989 15.297 1.00 91.06 81 LYS A C 1
ATOM 657 O O . LYS A 1 81 ? -5.837 21.564 14.760 1.00 91.06 81 LYS A O 1
ATOM 662 N N . LEU A 1 82 ? -4.118 23.028 14.834 1.00 90.88 82 LEU A N 1
ATOM 663 C CA . LEU A 1 82 ? -4.530 23.833 13.682 1.00 90.88 82 LEU A CA 1
ATOM 664 C C . LEU A 1 82 ? -4.610 22.991 12.400 1.00 90.88 82 LEU A C 1
ATOM 666 O O . LEU A 1 82 ? -5.640 22.979 11.734 1.00 90.88 82 LEU A O 1
ATOM 670 N N . LYS A 1 83 ? -3.566 22.206 12.102 1.00 91.75 83 LYS A N 1
ATOM 671 C CA . LYS A 1 83 ? -3.550 21.309 10.936 1.00 91.75 83 LYS A CA 1
ATOM 672 C C . LYS A 1 83 ? -4.665 20.267 10.995 1.00 91.75 83 LYS A C 1
ATOM 674 O O . LYS A 1 83 ? -5.288 19.991 9.979 1.00 91.75 83 LYS A O 1
ATOM 679 N N . THR A 1 84 ? -4.963 19.722 12.172 1.00 91.56 84 THR A N 1
ATOM 680 C CA . THR A 1 84 ? -6.072 18.773 12.329 1.00 91.56 84 THR A CA 1
ATOM 681 C C . THR A 1 84 ? -7.419 19.432 12.053 1.00 91.56 84 THR A C 1
ATOM 683 O O . THR A 1 84 ? -8.254 18.847 11.370 1.00 91.56 84 THR A O 1
ATOM 686 N N . PHE A 1 85 ? -7.631 20.656 12.538 1.00 90.62 85 PHE A N 1
ATOM 687 C CA . PHE A 1 85 ? -8.845 21.417 12.249 1.00 90.62 85 PHE A CA 1
ATOM 688 C C . PHE A 1 85 ? -9.001 21.688 10.745 1.00 90.62 85 PHE A C 1
ATOM 690 O O . PHE A 1 85 ? -10.036 21.351 10.169 1.00 90.62 85 PHE A O 1
ATOM 697 N N . CYS A 1 86 ? -7.946 22.182 10.086 1.00 91.50 86 CYS A N 1
ATOM 698 C CA . CYS A 1 86 ? -7.926 22.366 8.634 1.00 91.50 86 CYS A CA 1
ATOM 699 C C . CYS A 1 86 ? -8.188 21.048 7.887 1.00 91.50 86 CYS A C 1
ATOM 701 O O . CYS A 1 86 ? -8.954 21.035 6.929 1.00 91.50 86 CYS A O 1
ATOM 703 N N . PHE A 1 87 ? -7.611 19.931 8.346 1.00 91.94 87 PHE A N 1
ATOM 704 C CA . PHE A 1 87 ? -7.836 18.605 7.768 1.00 91.94 87 PHE A CA 1
ATOM 705 C C . PHE A 1 87 ? -9.303 18.183 7.897 1.00 91.94 87 PHE A C 1
ATOM 707 O O . PHE A 1 87 ? -9.897 17.694 6.942 1.00 91.94 87 PHE A O 1
ATOM 714 N N . ILE A 1 88 ? -9.930 18.405 9.053 1.00 90.31 88 ILE A N 1
ATOM 715 C CA . ILE A 1 88 ? -11.344 18.080 9.262 1.00 90.31 88 ILE A CA 1
ATOM 716 C C . ILE A 1 88 ? -12.222 18.893 8.303 1.00 90.31 88 ILE A C 1
ATOM 718 O O . ILE A 1 88 ? -13.010 18.292 7.571 1.00 90.31 88 ILE A O 1
ATOM 722 N N . ILE A 1 89 ? -12.039 20.217 8.226 1.00 90.75 89 ILE A N 1
ATOM 723 C CA . ILE A 1 89 ? -12.767 21.077 7.272 1.00 90.75 89 ILE A CA 1
ATOM 724 C C . ILE A 1 89 ? -12.573 20.575 5.842 1.00 90.75 89 ILE A C 1
ATOM 726 O O . ILE A 1 89 ? -13.546 20.361 5.119 1.00 90.75 89 ILE A O 1
ATOM 730 N N . PHE A 1 90 ? -11.323 20.318 5.460 1.00 91.19 90 PHE A N 1
ATOM 731 C CA . PHE A 1 90 ? -10.960 19.814 4.145 1.00 91.19 90 PHE A CA 1
ATOM 732 C C . PHE A 1 90 ? -11.696 18.518 3.785 1.00 91.19 90 PHE A C 1
ATOM 734 O O . PHE A 1 90 ? -12.227 18.368 2.681 1.00 91.19 90 PHE A O 1
ATOM 741 N N . THR A 1 91 ? -11.762 17.578 4.728 1.00 90.19 91 THR A N 1
ATOM 742 C CA . THR A 1 91 ? -12.449 16.301 4.516 1.00 90.19 91 THR A CA 1
ATOM 743 C C . THR A 1 91 ? -13.962 16.463 4.427 1.00 90.19 91 THR A C 1
ATOM 745 O O . THR A 1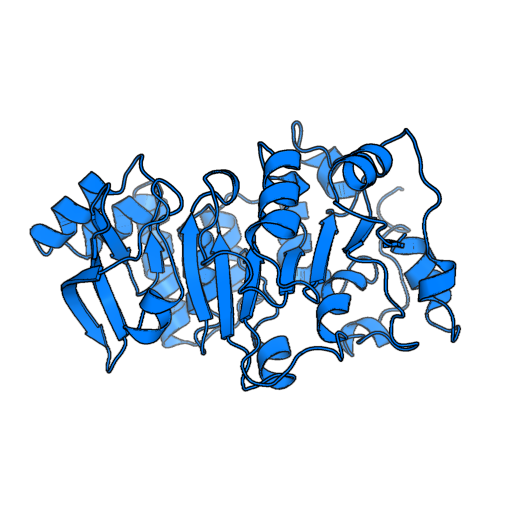 91 ? -14.588 15.788 3.611 1.00 90.19 91 THR A O 1
ATOM 748 N N . HIS A 1 92 ? -14.561 17.361 5.215 1.00 91.12 92 HIS A N 1
ATOM 749 C CA . HIS A 1 92 ? -15.988 17.671 5.116 1.00 91.12 92 HIS A CA 1
ATOM 750 C C . HIS A 1 92 ? -16.330 18.296 3.764 1.00 91.12 92 HIS A C 1
ATOM 752 O O . HIS A 1 92 ? -17.254 17.824 3.103 1.00 91.12 92 HIS A O 1
ATOM 758 N N . PHE A 1 93 ? -15.536 19.273 3.322 1.00 91.25 93 PHE A N 1
ATOM 759 C CA . PHE A 1 93 ? -15.669 19.903 2.011 1.00 91.25 93 PHE A CA 1
ATOM 760 C C . PHE A 1 93 ? -15.627 18.859 0.885 1.00 91.25 93 PHE A C 1
ATOM 762 O O . PHE A 1 93 ? -16.560 18.751 0.094 1.00 91.25 93 PHE A O 1
ATOM 769 N N . ASN A 1 94 ? -14.604 18.001 0.862 1.00 89.56 94 ASN A N 1
ATOM 770 C CA . ASN A 1 94 ? -14.463 16.981 -0.181 1.00 89.56 94 ASN A CA 1
ATOM 771 C C . ASN A 1 94 ? -15.555 15.905 -0.142 1.00 89.56 94 ASN A C 1
ATOM 773 O O . ASN A 1 94 ? -15.968 15.419 -1.192 1.00 89.56 94 ASN A O 1
ATOM 777 N N . ARG A 1 95 ? -16.068 15.544 1.041 1.00 88.44 95 ARG A N 1
ATOM 778 C CA . ARG A 1 95 ? -17.218 14.629 1.143 1.00 88.44 95 ARG A CA 1
ATOM 779 C C . ARG A 1 95 ? -18.493 15.236 0.574 1.00 88.44 95 ARG A C 1
ATOM 781 O O . ARG A 1 95 ? -19.268 14.511 -0.044 1.00 88.44 95 ARG A O 1
ATOM 788 N N . PHE A 1 96 ? -18.704 16.530 0.804 1.00 91.50 96 PHE A N 1
ATOM 789 C CA . PHE A 1 96 ? -19.896 17.239 0.358 1.00 91.50 96 PHE A CA 1
ATOM 790 C C . PHE A 1 96 ? -19.864 17.492 -1.154 1.00 91.50 96 PHE A C 1
ATOM 792 O O . PHE A 1 96 ? -20.784 17.101 -1.864 1.00 91.50 96 PHE A O 1
ATOM 799 N N . PHE A 1 97 ? -18.768 18.060 -1.657 1.00 89.81 97 PHE A N 1
ATOM 800 C CA . PHE A 1 97 ? -18.650 18.488 -3.053 1.00 89.81 97 PHE A CA 1
ATOM 801 C C . PHE A 1 97 ? -18.087 17.417 -4.001 1.00 89.81 97 PHE A C 1
ATOM 803 O O . PHE A 1 97 ? -18.126 17.604 -5.213 1.00 89.81 97 PHE A O 1
ATOM 810 N N . ARG A 1 98 ? -17.562 16.295 -3.480 1.00 87.06 98 ARG A N 1
ATOM 811 C CA . ARG A 1 98 ? -16.944 15.202 -4.266 1.00 87.06 98 ARG A CA 1
ATOM 812 C C . ARG A 1 98 ? -15.864 15.692 -5.239 1.00 87.06 98 ARG A C 1
ATOM 814 O O . ARG A 1 98 ? -15.753 15.210 -6.364 1.00 87.06 98 ARG A O 1
ATOM 821 N N . VAL A 1 99 ? -15.075 16.666 -4.795 1.00 86.44 99 VAL A N 1
ATOM 822 C CA . VAL A 1 99 ? -14.044 17.314 -5.612 1.00 86.44 99 VAL A CA 1
ATOM 823 C C . VAL A 1 99 ? -12.900 16.329 -5.895 1.00 86.44 99 VAL A C 1
ATOM 825 O O . VAL A 1 99 ? -12.459 15.631 -4.978 1.00 86.44 99 VAL A O 1
ATOM 828 N N . PRO A 1 100 ? -12.390 16.249 -7.139 1.00 81.31 100 PRO A N 1
ATOM 829 C CA . PRO A 1 100 ? -11.280 15.363 -7.462 1.00 81.31 100 PRO A CA 1
ATOM 830 C C . PRO A 1 100 ? -9.976 15.824 -6.784 1.00 81.31 100 PRO A C 1
ATOM 832 O O . PRO A 1 100 ? -9.787 17.018 -6.529 1.00 81.31 100 PRO A O 1
ATOM 835 N N . PRO A 1 101 ? -9.030 14.908 -6.508 1.00 77.44 101 PRO A N 1
ATOM 836 C CA . PRO A 1 101 ? -7.808 15.221 -5.762 1.00 77.44 101 PRO A CA 1
ATOM 837 C C . PRO A 1 101 ? -6.933 16.300 -6.418 1.00 77.44 101 PRO A C 1
ATOM 839 O O . PRO A 1 101 ? -6.253 17.036 -5.715 1.00 77.44 101 PRO A O 1
ATOM 842 N N . ASN A 1 102 ? -6.972 16.427 -7.745 1.00 77.56 102 ASN A N 1
ATOM 843 C CA . ASN A 1 102 ? -6.177 17.377 -8.531 1.00 77.56 102 ASN A CA 1
ATOM 844 C C . ASN A 1 102 ? -6.804 18.781 -8.660 1.00 77.56 102 ASN A C 1
ATOM 846 O O . ASN A 1 102 ? -6.329 19.594 -9.449 1.00 77.56 102 ASN A O 1
ATOM 850 N N . ASN A 1 103 ? -7.877 19.082 -7.927 1.00 86.00 103 ASN A N 1
ATOM 851 C CA . ASN A 1 103 ? -8.482 20.412 -7.940 1.00 86.00 103 ASN A CA 1
ATOM 852 C C . ASN A 1 103 ? -7.587 21.461 -7.248 1.00 86.00 103 ASN A C 1
ATOM 854 O O . ASN A 1 103 ? -6.855 21.152 -6.306 1.00 86.00 103 ASN A O 1
ATOM 858 N N . PHE A 1 104 ? -7.687 22.723 -7.672 1.00 84.25 104 PHE A N 1
ATOM 859 C CA . PHE A 1 104 ? -6.943 23.846 -7.093 1.00 84.25 104 PHE A CA 1
ATOM 860 C C . PHE A 1 104 ? -7.130 23.996 -5.572 1.00 84.25 104 PHE A C 1
ATOM 862 O O . PHE A 1 104 ? -6.151 24.139 -4.844 1.00 84.25 104 PHE A O 1
ATOM 869 N N . ILE A 1 105 ? -8.362 23.876 -5.067 1.00 84.88 105 ILE A N 1
ATOM 870 C CA . ILE A 1 105 ? -8.658 23.947 -3.627 1.00 84.88 105 ILE A CA 1
ATOM 871 C C . ILE A 1 105 ? -7.934 22.812 -2.899 1.00 84.88 105 ILE A C 1
ATOM 873 O O . ILE A 1 105 ? -7.227 23.045 -1.918 1.00 84.88 105 ILE A O 1
ATOM 877 N N . ASN A 1 106 ? -8.037 21.590 -3.426 1.00 84.62 106 ASN A N 1
ATOM 878 C CA . ASN A 1 106 ? -7.329 20.434 -2.882 1.00 84.62 106 ASN A CA 1
ATOM 879 C C . ASN A 1 106 ? -5.812 20.626 -2.895 1.00 84.62 106 ASN A C 1
ATOM 881 O O . ASN A 1 106 ? -5.152 20.295 -1.913 1.00 84.62 106 ASN A O 1
ATOM 885 N N . SER A 1 107 ? -5.285 21.268 -3.935 1.00 83.19 107 SER A N 1
ATOM 886 C CA . SER A 1 107 ? -3.872 21.629 -4.038 1.00 83.19 107 SER A CA 1
ATOM 887 C C . S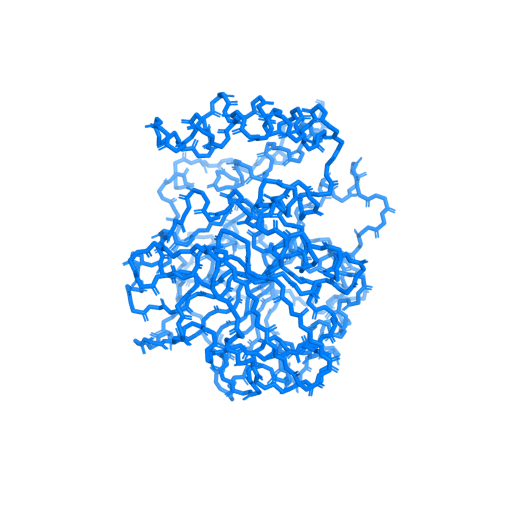ER A 1 107 ? -3.425 22.544 -2.899 1.00 83.19 107 SER A C 1
ATOM 889 O O . SER A 1 107 ? -2.423 22.266 -2.240 1.00 83.19 107 SER A O 1
ATOM 891 N N . ILE A 1 108 ? -4.192 23.603 -2.620 1.00 85.12 108 ILE A N 1
ATOM 892 C CA . ILE A 1 108 ? -3.891 24.551 -1.539 1.00 85.12 108 ILE A CA 1
ATOM 893 C C . ILE A 1 108 ? -3.914 23.848 -0.182 1.00 85.12 108 ILE A C 1
ATOM 895 O O . ILE A 1 108 ? -2.961 23.964 0.590 1.00 85.12 108 ILE A O 1
ATOM 899 N N . PHE A 1 109 ? -4.980 23.101 0.113 1.00 86.12 109 PHE A N 1
ATOM 900 C CA . PHE A 1 109 ? -5.111 22.421 1.401 1.00 86.12 109 PHE A CA 1
ATOM 901 C C . PHE A 1 109 ? -4.013 21.385 1.612 1.00 86.12 109 PHE A C 1
ATOM 903 O O . PHE A 1 109 ? -3.451 21.309 2.702 1.00 86.12 109 PHE A O 1
ATOM 910 N N . ILE A 1 110 ? -3.673 20.608 0.583 1.00 83.81 110 ILE A N 1
ATOM 911 C CA . ILE A 1 110 ? -2.618 19.599 0.685 1.00 83.81 110 ILE A CA 1
ATOM 912 C C . ILE A 1 110 ? -1.256 20.275 0.883 1.00 83.81 110 ILE A C 1
ATOM 914 O O . ILE A 1 110 ? -0.494 19.878 1.765 1.00 83.81 110 ILE A O 1
ATOM 918 N N . LYS A 1 111 ? -0.969 21.364 0.165 1.00 83.94 111 LYS A N 1
ATOM 919 C CA . LYS A 1 111 ? 0.257 22.140 0.392 1.00 83.94 111 LYS A CA 1
ATOM 920 C C . LYS A 1 111 ? 0.339 22.656 1.836 1.00 83.94 111 LYS A C 1
ATOM 922 O O . LYS A 1 111 ? 1.362 22.466 2.491 1.00 83.94 111 LYS A O 1
ATOM 927 N N . LEU A 1 112 ? -0.751 23.219 2.365 1.00 84.69 112 LEU A N 1
ATOM 928 C CA . LEU A 1 112 ? -0.830 23.749 3.734 1.00 84.69 112 LEU A CA 1
ATOM 929 C C . LEU A 1 112 ? -0.675 22.659 4.809 1.00 84.69 112 LEU A C 1
ATOM 931 O O . LEU A 1 112 ? 0.029 22.834 5.806 1.00 84.69 112 LEU A O 1
ATOM 935 N N . LEU A 1 113 ? -1.345 21.522 4.628 1.00 86.62 113 LEU A N 1
ATOM 936 C CA . LEU A 1 113 ? -1.383 20.447 5.616 1.00 86.62 113 LEU A CA 1
ATOM 937 C C . LEU A 1 113 ? -0.044 19.701 5.692 1.00 86.62 113 LEU A C 1
ATOM 939 O O . LEU A 1 113 ? 0.469 19.473 6.796 1.00 86.62 113 LEU A O 1
ATOM 943 N N . TRP A 1 114 ? 0.558 19.385 4.543 1.00 83.62 114 TRP A N 1
ATOM 944 C CA . TRP A 1 114 ? 1.783 18.583 4.471 1.00 83.62 114 TRP A CA 1
ATOM 945 C C . TRP A 1 114 ? 3.073 19.399 4.436 1.00 83.62 114 TRP A C 1
ATOM 947 O O . TRP A 1 114 ? 4.129 18.818 4.651 1.00 83.62 114 TRP A O 1
ATOM 957 N N . ASN A 1 115 ? 3.008 20.719 4.225 1.00 84.88 115 ASN A N 1
ATOM 958 C CA . ASN A 1 115 ? 4.198 21.541 3.974 1.00 84.88 115 ASN A CA 1
ATOM 959 C C . ASN A 1 115 ? 5.083 20.941 2.861 1.00 84.88 115 ASN A C 1
ATOM 961 O O . ASN A 1 115 ? 6.305 20.899 2.969 1.00 84.88 115 ASN A O 1
ATOM 965 N N . MET A 1 116 ? 4.436 20.388 1.832 1.00 81.44 116 MET A N 1
ATOM 966 C CA . MET A 1 116 ? 5.102 19.674 0.747 1.00 81.44 116 MET A CA 1
ATOM 967 C C . MET A 1 116 ? 5.791 20.682 -0.191 1.00 81.44 116 MET A C 1
ATOM 969 O O . MET A 1 116 ? 5.118 21.619 -0.643 1.00 81.44 116 MET A O 1
ATOM 973 N N . PRO A 1 117 ? 7.086 20.500 -0.521 1.00 81.50 117 PRO A N 1
ATOM 974 C CA . PRO A 1 117 ? 7.771 21.275 -1.550 1.00 81.50 117 PRO A CA 1
ATOM 975 C C . PRO A 1 117 ? 6.998 21.298 -2.870 1.00 81.50 117 PRO A C 1
ATOM 977 O O . PRO A 1 117 ? 6.318 20.338 -3.241 1.00 81.50 117 PRO A O 1
ATOM 980 N N . GLN A 1 118 ? 7.097 22.405 -3.607 1.00 80.88 118 GLN A N 1
ATOM 981 C CA . GLN A 1 118 ? 6.349 22.582 -4.855 1.00 80.88 118 GLN A CA 1
ATOM 982 C C . GLN A 1 118 ? 6.739 21.557 -5.929 1.00 80.88 118 GLN A C 1
ATOM 984 O O . GLN A 1 118 ? 5.862 21.074 -6.646 1.00 80.88 118 GLN A O 1
ATOM 989 N N . SER A 1 119 ? 8.022 21.196 -6.001 1.00 79.00 119 SER A N 1
ATOM 990 C CA . SER A 1 119 ? 8.571 20.111 -6.827 1.00 79.00 119 SER A CA 1
ATOM 991 C C . SER A 1 119 ? 7.849 18.784 -6.562 1.00 79.00 119 SER A C 1
ATOM 993 O O . SER A 1 119 ? 7.310 18.165 -7.480 1.00 79.00 119 SER A O 1
ATOM 995 N N . GLN A 1 120 ? 7.762 18.391 -5.289 1.00 78.94 120 GLN A N 1
ATOM 996 C CA . GLN A 1 120 ? 7.105 17.161 -4.849 1.00 78.94 120 GLN A CA 1
ATOM 997 C C . GLN A 1 120 ? 5.604 17.186 -5.130 1.00 78.94 120 GLN A C 1
ATOM 999 O O . GLN A 1 120 ? 5.052 16.209 -5.635 1.00 78.94 120 GLN A O 1
ATOM 1004 N N . TYR A 1 121 ? 4.941 18.308 -4.845 1.00 82.19 121 TYR A N 1
ATOM 1005 C CA . TYR A 1 121 ? 3.519 18.464 -5.133 1.00 82.19 121 TYR A CA 1
ATOM 1006 C C . TYR A 1 121 ? 3.238 18.300 -6.631 1.00 82.19 121 TYR A C 1
ATOM 1008 O O . TYR A 1 121 ? 2.364 17.524 -7.026 1.00 82.19 121 TYR A O 1
ATOM 1016 N N . LYS A 1 122 ? 4.016 18.993 -7.475 1.00 82.69 122 LYS A N 1
ATOM 1017 C CA . LYS A 1 122 ? 3.902 18.894 -8.931 1.00 82.69 122 LYS A CA 1
ATOM 1018 C C . LYS A 1 122 ? 4.088 17.444 -9.380 1.00 82.69 122 LYS A C 1
ATOM 1020 O O . LYS A 1 122 ? 3.248 16.928 -10.109 1.00 82.69 122 LYS A O 1
ATOM 1025 N N . TYR A 1 123 ? 5.101 16.755 -8.867 1.00 82.19 123 TYR A N 1
ATOM 1026 C CA . TYR A 1 123 ? 5.306 15.348 -9.180 1.00 82.19 123 TYR A CA 1
ATOM 1027 C C . TYR A 1 123 ? 4.114 14.473 -8.763 1.00 82.19 123 TYR A C 1
ATOM 1029 O O . TYR A 1 123 ? 3.475 13.860 -9.609 1.00 82.19 123 TYR A O 1
ATOM 1037 N N . TYR A 1 124 ? 3.725 14.438 -7.487 1.00 80.69 124 TYR A N 1
ATOM 1038 C CA . TYR A 1 124 ? 2.715 13.477 -7.025 1.00 80.69 124 TYR A CA 1
ATOM 1039 C C . TYR A 1 124 ? 1.346 13.634 -7.697 1.00 80.69 124 TYR A C 1
ATOM 1041 O O . TYR A 1 124 ? 0.653 12.631 -7.900 1.00 80.69 124 TYR A O 1
ATOM 1049 N N . PHE A 1 125 ? 0.951 14.860 -8.051 1.00 82.88 125 PHE A N 1
ATOM 1050 C CA . PHE A 1 125 ? -0.357 15.137 -8.650 1.00 82.88 125 PHE A CA 1
ATOM 1051 C C . PHE A 1 125 ? -0.334 15.171 -10.181 1.00 82.88 125 PHE A C 1
ATOM 1053 O O . PHE A 1 125 ? -1.357 14.873 -10.802 1.00 82.88 125 PHE A O 1
ATOM 1060 N N . PHE A 1 126 ? 0.816 15.450 -10.803 1.00 82.00 126 PHE A N 1
ATOM 1061 C CA . PHE A 1 126 ? 0.941 15.575 -12.258 1.00 82.00 126 PHE A CA 1
ATOM 1062 C C . PHE A 1 126 ? 1.861 14.533 -12.906 1.00 82.00 126 PHE A C 1
ATOM 1064 O O . PHE A 1 126 ? 1.942 14.518 -14.129 1.00 82.00 126 PHE A O 1
ATOM 1071 N N . ARG A 1 127 ? 2.442 13.587 -12.149 1.00 81.12 127 ARG A N 1
ATOM 1072 C CA . ARG A 1 127 ? 3.289 12.498 -12.685 1.00 81.12 127 ARG A CA 1
ATOM 1073 C C . ARG A 1 127 ? 2.623 11.697 -13.798 1.00 81.12 127 ARG A C 1
ATOM 1075 O O . ARG A 1 127 ? 3.268 11.305 -14.750 1.00 81.12 127 ARG A O 1
ATOM 1082 N N . HIS A 1 128 ? 1.299 11.542 -13.768 1.00 77.75 128 HIS A N 1
ATOM 1083 C CA . HIS A 1 128 ? 0.543 10.893 -14.851 1.00 77.75 128 HIS A CA 1
ATOM 1084 C C . HIS A 1 128 ? 0.622 11.615 -16.212 1.00 77.75 128 HIS A C 1
ATOM 1086 O O . HIS A 1 128 ? 0.108 11.100 -17.204 1.00 77.75 128 HIS A O 1
ATOM 1092 N N . GLN A 1 129 ? 1.178 12.825 -16.238 1.00 78.62 129 GLN A N 1
ATOM 1093 C CA . GLN A 1 129 ? 1.433 13.635 -17.424 1.00 78.62 129 GLN A CA 1
ATOM 1094 C C . GLN A 1 129 ? 2.919 13.688 -17.793 1.00 78.62 129 GLN A C 1
ATOM 1096 O O . GLN A 1 129 ? 3.255 14.284 -18.813 1.00 78.62 129 GLN A O 1
ATOM 1101 N N . GLU A 1 130 ? 3.786 13.117 -16.960 1.00 77.62 130 GLU A N 1
ATOM 1102 C CA . GLU A 1 130 ? 5.215 13.000 -17.209 1.00 77.62 130 GLU A CA 1
ATOM 1103 C C . GLU A 1 130 ? 5.430 11.694 -17.967 1.00 77.62 130 GLU A C 1
ATOM 1105 O O . GLU A 1 130 ? 5.072 10.617 -17.481 1.00 77.62 130 GLU A O 1
ATOM 1110 N N . ILE A 1 131 ? 5.993 11.785 -19.174 1.00 73.12 131 ILE A N 1
ATOM 1111 C CA . ILE A 1 131 ? 6.351 10.602 -19.969 1.00 73.12 131 ILE A CA 1
ATOM 1112 C C . ILE A 1 131 ? 7.290 9.699 -19.162 1.00 73.12 131 ILE A C 1
ATOM 1114 O O . ILE A 1 131 ? 7.225 8.477 -19.230 1.00 73.12 131 ILE A O 1
ATOM 1118 N N . GLU A 1 132 ? 8.074 10.307 -18.277 1.00 73.06 132 GLU A N 1
ATOM 1119 C CA . GLU A 1 132 ? 8.957 9.630 -17.358 1.00 73.06 132 GLU A CA 1
ATOM 1120 C C . GLU A 1 132 ? 8.243 8.659 -16.412 1.00 73.06 132 GLU A C 1
ATOM 1122 O O . GLU A 1 132 ? 8.821 7.660 -16.002 1.00 73.06 132 GLU A O 1
ATOM 1127 N N . SER A 1 133 ? 6.972 8.900 -16.113 1.00 77.62 133 SER A N 1
ATOM 1128 C CA . SER A 1 133 ? 6.173 8.040 -15.244 1.00 77.62 133 SER A CA 1
ATOM 1129 C C . SER A 1 133 ? 5.380 6.995 -16.028 1.00 77.62 133 SER A C 1
ATOM 1131 O O . SER A 1 133 ? 4.377 6.494 -15.536 1.00 77.62 133 SER A O 1
ATOM 1133 N N . LEU A 1 134 ? 5.763 6.649 -17.259 1.00 77.44 134 LEU A N 1
ATOM 1134 C CA . LEU A 1 134 ? 5.038 5.637 -18.036 1.00 77.44 134 LEU A CA 1
ATOM 1135 C C . LEU A 1 134 ? 5.028 4.265 -17.356 1.00 77.44 134 LEU A C 1
ATOM 1137 O O . LEU A 1 134 ? 3.988 3.602 -17.331 1.00 77.44 134 LEU A O 1
ATOM 1141 N N . LEU A 1 135 ? 6.147 3.854 -16.751 1.00 81.44 135 LEU A N 1
ATOM 1142 C CA . LEU A 1 135 ? 6.238 2.548 -16.092 1.00 81.44 135 LEU A CA 1
ATOM 1143 C C . LEU A 1 135 ? 5.430 2.449 -14.796 1.00 81.44 135 LEU A C 1
ATOM 1145 O O . LEU A 1 135 ? 5.062 1.341 -14.415 1.00 81.44 135 LEU A O 1
ATOM 1149 N N . PHE A 1 136 ? 4.995 3.571 -14.215 1.00 81.12 136 PHE A N 1
ATOM 1150 C CA . PHE A 1 136 ? 3.953 3.591 -13.178 1.00 81.12 136 PHE A CA 1
ATOM 1151 C C . PHE A 1 136 ? 2.687 2.836 -13.608 1.00 81.12 136 PHE A C 1
ATOM 1153 O O . PHE A 1 136 ? 1.995 2.245 -12.781 1.00 81.12 136 PHE A O 1
ATOM 1160 N N . PHE A 1 137 ? 2.367 2.868 -14.906 1.00 84.12 137 PHE A N 1
ATOM 1161 C CA . PHE A 1 137 ? 1.193 2.212 -15.470 1.00 84.12 137 PHE A CA 1
ATOM 1162 C C . PHE A 1 137 ? 1.468 0.788 -15.953 1.00 84.12 137 PHE A C 1
ATOM 1164 O O . PHE A 1 137 ? 0.518 0.097 -16.321 1.00 84.12 137 PHE A O 1
ATOM 1171 N N . LEU A 1 138 ? 2.719 0.310 -15.919 1.00 86.69 138 LEU A N 1
ATOM 1172 C CA . LEU A 1 138 ? 3.049 -1.060 -16.311 1.00 86.69 138 LEU A CA 1
ATOM 1173 C C . LEU A 1 138 ? 2.209 -2.105 -15.560 1.00 86.69 138 LEU A C 1
ATOM 1175 O O . LEU A 1 138 ? 1.718 -3.023 -16.220 1.00 86.69 138 LEU A O 1
ATOM 1179 N N . PRO A 1 139 ? 1.933 -1.968 -14.247 1.00 89.88 139 PRO A N 1
ATOM 1180 C CA . PRO A 1 139 ? 1.106 -2.942 -13.543 1.00 89.88 139 PRO A CA 1
ATOM 1181 C C . PRO A 1 139 ? -0.318 -3.086 -14.101 1.00 89.88 139 PRO A C 1
ATOM 1183 O O . PRO A 1 139 ? -0.917 -4.150 -13.969 1.00 89.88 139 PRO A O 1
ATOM 1186 N N . LEU A 1 140 ? -0.852 -2.070 -14.793 1.00 87.69 140 LEU A N 1
ATOM 1187 C CA . LEU A 1 140 ? -2.158 -2.150 -15.467 1.00 87.69 140 LEU A CA 1
ATOM 1188 C C . LEU A 1 140 ? -2.168 -3.102 -16.674 1.00 87.69 140 LEU A C 1
ATOM 1190 O O . LEU A 1 140 ? -3.228 -3.378 -17.227 1.00 87.69 140 LEU A O 1
ATOM 1194 N N . THR A 1 141 ? -1.002 -3.579 -17.108 1.00 86.00 141 THR A N 1
ATOM 1195 C CA . THR A 1 141 ? -0.836 -4.439 -18.291 1.00 86.00 141 THR A CA 1
ATOM 1196 C C . THR A 1 141 ? -0.672 -5.912 -17.946 1.00 86.00 141 THR A C 1
ATOM 1198 O O . THR A 1 141 ? -0.571 -6.749 -18.843 1.00 86.00 141 THR A O 1
ATOM 1201 N N . PHE A 1 142 ? -0.634 -6.253 -16.655 1.00 89.12 142 PHE A N 1
ATOM 1202 C CA . PHE A 1 142 ? -0.420 -7.622 -16.209 1.00 89.12 142 PHE A CA 1
ATOM 1203 C C . PHE A 1 142 ? -1.624 -8.499 -16.572 1.00 89.12 142 PHE A C 1
ATOM 1205 O O . PHE A 1 142 ? -2.636 -8.547 -15.877 1.00 89.12 142 PHE A O 1
ATOM 1212 N N . SER A 1 143 ? -1.488 -9.248 -17.666 1.00 82.50 143 SER A N 1
ATOM 1213 C CA . SER A 1 143 ? -2.519 -10.148 -18.198 1.00 82.50 143 SER A CA 1
ATOM 1214 C C . SER A 1 143 ? -2.800 -11.366 -17.311 1.00 82.50 143 SER A C 1
ATOM 1216 O O . SER A 1 143 ? -3.797 -12.056 -17.498 1.00 82.50 143 SER A O 1
ATOM 1218 N N . GLN A 1 144 ? -1.937 -11.637 -16.331 1.00 83.06 144 GLN A N 1
ATOM 1219 C CA . GLN A 1 144 ? -2.016 -12.806 -15.449 1.00 83.06 144 GLN A CA 1
ATOM 1220 C C . GLN A 1 144 ? -3.014 -12.642 -14.293 1.00 83.06 144 GLN A C 1
ATOM 1222 O O . GLN A 1 144 ? -3.236 -13.587 -13.531 1.00 83.06 144 GLN A O 1
ATOM 1227 N N . LEU A 1 145 ? -3.617 -11.460 -14.152 1.00 88.81 145 LEU A N 1
ATOM 1228 C CA . LEU A 1 145 ? -4.593 -11.178 -13.107 1.00 88.81 145 LEU A CA 1
ATOM 1229 C C . LEU A 1 145 ? -5.874 -11.974 -13.342 1.00 88.81 145 LEU A C 1
ATOM 1231 O O . LEU A 1 145 ? -6.592 -11.780 -14.323 1.00 88.81 145 LEU A O 1
ATOM 1235 N N . LYS A 1 146 ? -6.180 -12.860 -12.399 1.00 93.00 146 LYS A N 1
ATOM 1236 C CA . LYS A 1 146 ? -7.419 -13.633 -12.399 1.00 93.00 146 LYS A CA 1
ATOM 1237 C C . LYS A 1 146 ? -8.526 -12.840 -11.696 1.00 93.00 146 LYS A C 1
ATOM 1239 O O . LYS A 1 146 ? -8.248 -11.957 -10.879 1.00 93.00 146 LYS A O 1
ATOM 1244 N N . PRO A 1 147 ? -9.806 -13.166 -11.948 1.00 93.06 147 PRO A N 1
ATOM 1245 C CA . PRO A 1 147 ? -10.885 -12.719 -11.077 1.00 93.06 147 PRO A CA 1
ATOM 1246 C C . PRO A 1 147 ? -10.557 -13.033 -9.611 1.00 93.06 147 PRO A C 1
ATOM 1248 O O . PRO A 1 147 ? -10.087 -14.131 -9.312 1.00 93.06 147 PRO A O 1
ATOM 1251 N N . ASN A 1 148 ? -10.817 -12.088 -8.705 1.00 94.19 148 ASN A N 1
ATOM 1252 C CA . ASN A 1 148 ? -10.538 -12.211 -7.269 1.00 94.19 148 ASN A CA 1
ATOM 1253 C C . ASN A 1 148 ? -9.046 -12.285 -6.898 1.00 94.19 148 ASN A C 1
ATOM 1255 O O . ASN A 1 148 ? -8.721 -12.693 -5.782 1.00 94.19 148 ASN A O 1
ATOM 1259 N N . SER A 1 149 ? -8.135 -11.885 -7.794 1.00 96.31 149 SER A N 1
ATOM 1260 C CA . SER A 1 149 ? -6.730 -11.686 -7.427 1.00 96.31 149 SER A CA 1
ATOM 1261 C C . SER A 1 149 ? -6.592 -10.675 -6.279 1.00 96.31 149 SER A C 1
ATOM 1263 O O . SER A 1 149 ? -7.350 -9.704 -6.179 1.00 96.31 149 SER A O 1
ATOM 1265 N N . LEU A 1 150 ? -5.613 -10.921 -5.409 1.00 97.44 150 LEU A N 1
ATOM 1266 C CA . LEU A 1 150 ? -5.273 -10.069 -4.276 1.00 97.44 150 LEU A CA 1
ATOM 1267 C C . LEU A 1 150 ? -4.054 -9.211 -4.622 1.00 97.44 150 LEU A C 1
ATOM 1269 O O . LEU A 1 150 ? -2.964 -9.737 -4.856 1.00 97.44 150 LEU A O 1
ATOM 1273 N N . TRP A 1 151 ? -4.249 -7.896 -4.623 1.00 97.56 151 TRP A N 1
ATOM 1274 C CA . TRP A 1 151 ? -3.222 -6.903 -4.917 1.00 97.56 151 TRP A CA 1
ATOM 1275 C C . TRP A 1 151 ? -2.849 -6.139 -3.654 1.00 97.56 151 TRP A C 1
ATOM 1277 O O . TRP A 1 151 ? -3.718 -5.530 -3.037 1.00 97.56 151 TRP A O 1
ATOM 1287 N N . LEU A 1 152 ? -1.573 -6.121 -3.284 1.00 98.00 152 LEU A N 1
ATOM 1288 C CA . LEU A 1 152 ? -1.043 -5.289 -2.208 1.00 98.00 152 LEU A CA 1
ATOM 1289 C C . LEU A 1 152 ? -0.254 -4.116 -2.796 1.00 98.00 152 LEU A C 1
ATOM 1291 O O . LEU A 1 152 ? 0.770 -4.328 -3.433 1.00 98.00 152 LEU A O 1
ATOM 1295 N N . ASP A 1 153 ? -0.706 -2.892 -2.548 1.00 97.62 153 ASP A N 1
ATOM 1296 C CA . ASP A 1 153 ? 0.011 -1.670 -2.912 1.00 97.62 153 ASP A CA 1
ATOM 1297 C C . ASP A 1 153 ? 0.641 -1.039 -1.669 1.00 97.62 153 ASP A C 1
ATOM 1299 O O . ASP A 1 153 ? -0.060 -0.612 -0.743 1.00 97.62 153 ASP A O 1
ATOM 1303 N N . VAL A 1 154 ? 1.972 -1.031 -1.626 1.00 97.81 154 VAL A N 1
ATOM 1304 C CA . VAL A 1 154 ? 2.765 -0.602 -0.475 1.00 97.81 154 VAL A CA 1
ATOM 1305 C C . VAL A 1 154 ? 3.250 0.828 -0.680 1.00 97.81 154 VAL A C 1
ATOM 1307 O O . VAL A 1 154 ? 3.905 1.142 -1.671 1.00 97.81 154 VAL A O 1
ATOM 1310 N N . GLY A 1 155 ? 2.971 1.699 0.291 1.00 96.00 155 GLY A N 1
ATOM 1311 C CA . GLY A 1 155 ? 3.242 3.133 0.171 1.00 96.00 155 GLY A CA 1
ATOM 1312 C C . GLY A 1 155 ? 2.331 3.796 -0.859 1.00 96.00 155 GLY A C 1
ATOM 1313 O O . GLY A 1 155 ? 2.759 4.668 -1.606 1.00 96.00 155 GLY A O 1
ATOM 1314 N N . SER A 1 156 ? 1.076 3.343 -0.913 1.00 92.81 156 SER A N 1
ATOM 1315 C CA . SER A 1 156 ? 0.081 3.754 -1.913 1.00 92.81 156 SER A CA 1
ATOM 1316 C C . SER A 1 156 ? -0.166 5.267 -2.017 1.00 92.81 156 SER A C 1
ATOM 1318 O O . SER A 1 156 ? -0.665 5.743 -3.042 1.00 92.81 156 SER A O 1
ATOM 1320 N N . GLY A 1 157 ? 0.161 6.040 -0.973 1.00 90.94 157 GLY A N 1
ATOM 1321 C CA . GLY A 1 157 ? 0.039 7.491 -0.979 1.00 90.94 157 GLY A CA 1
ATOM 1322 C C . GLY A 1 157 ? -1.382 7.987 -1.263 1.00 90.94 157 GLY A C 1
ATOM 1323 O O . GLY A 1 157 ? -2.375 7.293 -1.045 1.00 90.94 157 GLY A O 1
ATOM 1324 N N . ILE A 1 158 ? -1.482 9.232 -1.736 1.00 88.56 158 ILE A N 1
ATOM 1325 C CA . ILE A 1 158 ? -2.763 9.898 -2.031 1.00 88.56 158 ILE A CA 1
ATOM 1326 C C . ILE A 1 158 ? -3.152 9.721 -3.508 1.00 88.56 158 ILE A C 1
ATOM 1328 O O . ILE A 1 158 ? -4.333 9.587 -3.818 1.00 88.56 158 ILE A O 1
ATOM 1332 N N . SER A 1 159 ? -2.175 9.710 -4.420 1.00 82.12 159 SER A N 1
ATOM 1333 C CA . SER A 1 159 ? -2.371 9.671 -5.876 1.00 82.12 159 SER A CA 1
ATOM 1334 C C . SER A 1 159 ? -2.199 8.263 -6.454 1.00 82.12 159 SER A C 1
ATOM 1336 O O . SER A 1 159 ? -1.321 8.001 -7.282 1.00 82.12 159 SER A O 1
ATOM 1338 N N . ASN A 1 160 ? -3.056 7.344 -6.013 1.00 85.62 160 ASN A N 1
ATOM 1339 C CA . ASN A 1 160 ? -3.122 5.992 -6.562 1.00 85.62 160 ASN A CA 1
ATOM 1340 C C . ASN A 1 160 ? -3.992 5.923 -7.832 1.00 85.62 160 ASN A C 1
ATOM 1342 O O . ASN A 1 160 ? -4.690 6.863 -8.214 1.00 85.62 160 ASN A O 1
ATOM 1346 N N . TYR A 1 161 ? -3.939 4.777 -8.504 1.00 87.12 161 TYR A N 1
ATOM 1347 C CA . TYR A 1 161 ? -4.643 4.500 -9.759 1.00 87.12 161 TYR A CA 1
ATOM 1348 C C . TYR A 1 161 ? -5.731 3.433 -9.585 1.00 87.12 161 TYR A C 1
ATOM 1350 O O . TYR A 1 161 ? -6.147 2.804 -10.562 1.00 87.12 161 TYR A O 1
ATOM 1358 N N . TYR A 1 162 ? -6.242 3.252 -8.361 1.00 91.25 162 TYR A N 1
ATOM 1359 C CA . TYR A 1 162 ? -7.197 2.188 -8.037 1.00 91.25 162 TYR A CA 1
ATOM 1360 C C . TYR A 1 162 ? -8.461 2.241 -8.888 1.00 91.25 162 TYR A C 1
ATOM 1362 O O . TYR A 1 162 ? -8.954 1.199 -9.296 1.00 91.25 162 TYR A O 1
ATOM 1370 N N . SER A 1 163 ? -8.946 3.438 -9.236 1.00 89.00 163 SER A N 1
ATOM 1371 C CA . SER A 1 163 ? -10.117 3.570 -10.116 1.00 89.00 163 SER A CA 1
ATOM 1372 C C . SER A 1 163 ? -9.883 2.951 -11.496 1.00 89.00 163 SER A C 1
ATOM 1374 O O . SER A 1 163 ? -10.761 2.270 -12.016 1.00 89.00 163 SER A O 1
ATOM 1376 N N . LYS A 1 164 ? -8.692 3.150 -12.082 1.00 89.25 164 LYS A N 1
ATOM 1377 C CA . LYS A 1 164 ? -8.326 2.548 -13.375 1.00 89.25 164 LYS A CA 1
ATOM 1378 C C . LYS A 1 164 ? -8.126 1.043 -13.227 1.00 89.25 164 LYS A C 1
ATOM 1380 O O . LYS A 1 164 ? -8.645 0.278 -14.031 1.00 89.25 164 LYS A O 1
ATOM 1385 N N . LEU A 1 165 ? -7.433 0.628 -12.167 1.00 90.50 165 LEU A N 1
ATOM 1386 C CA . LEU A 1 165 ? -7.173 -0.781 -11.889 1.00 90.50 165 LEU A CA 1
ATOM 1387 C C . LEU A 1 165 ? -8.476 -1.571 -11.683 1.00 90.50 165 LEU A C 1
ATOM 1389 O O . LEU A 1 165 ? -8.638 -2.638 -12.258 1.00 90.50 165 LEU A O 1
ATOM 1393 N N . GLN A 1 166 ? -9.438 -1.025 -10.939 1.00 91.38 166 GLN A N 1
ATOM 1394 C CA . GLN A 1 166 ? -10.755 -1.634 -10.727 1.00 91.38 166 GLN A CA 1
ATOM 1395 C C . GLN A 1 166 ? -11.660 -1.547 -11.956 1.00 91.38 166 GLN A C 1
ATOM 1397 O O . GLN A 1 166 ? -12.529 -2.392 -12.123 1.00 91.38 166 GLN A O 1
ATOM 1402 N N . HIS A 1 167 ? -11.484 -0.549 -12.823 1.00 90.69 167 HIS A N 1
ATOM 1403 C CA . HIS A 1 167 ? -12.195 -0.519 -14.098 1.00 90.69 167 HIS A CA 1
ATOM 1404 C C . HIS A 1 167 ? -11.749 -1.675 -15.006 1.00 90.69 167 HIS A C 1
ATOM 1406 O O . HIS A 1 167 ? -12.592 -2.371 -15.563 1.00 90.69 167 HIS A O 1
ATOM 1412 N N . LEU A 1 168 ? -10.437 -1.914 -15.097 1.00 89.94 168 LEU A N 1
ATOM 1413 C CA . LEU A 1 168 ? -9.862 -3.017 -15.875 1.00 89.94 168 LEU A CA 1
ATOM 1414 C C . LEU A 1 168 ? -10.095 -4.385 -15.211 1.00 89.94 168 LEU A C 1
ATOM 1416 O O . LEU A 1 168 ? -10.331 -5.381 -15.892 1.00 89.94 168 LEU A O 1
ATOM 1420 N N . HIS A 1 169 ? -10.073 -4.432 -13.877 1.00 91.88 169 HIS A N 1
ATOM 1421 C CA . HIS A 1 169 ? -10.216 -5.650 -13.080 1.00 91.88 169 HIS A CA 1
ATOM 1422 C C . HIS A 1 169 ? -11.273 -5.455 -11.974 1.00 91.88 169 HIS A C 1
ATOM 1424 O O . HIS A 1 169 ? -10.933 -5.314 -10.797 1.00 91.88 169 HIS A O 1
ATOM 1430 N N . PRO A 1 170 ? -12.579 -5.485 -12.304 1.00 92.62 170 PRO A N 1
ATOM 1431 C CA . PRO A 1 170 ? -13.662 -5.147 -11.365 1.00 92.62 170 PRO A CA 1
ATOM 1432 C C . PRO A 1 170 ? -13.795 -6.095 -10.172 1.00 92.62 170 PRO A C 1
ATOM 1434 O O . PRO A 1 170 ? -14.380 -5.734 -9.153 1.00 92.62 170 PRO A O 1
ATOM 1437 N N . LYS A 1 171 ? -13.243 -7.306 -10.286 1.00 94.06 171 LYS A N 1
ATOM 1438 C CA . LYS A 1 171 ? -13.225 -8.320 -9.224 1.00 94.06 171 LYS A CA 1
ATOM 1439 C C . LYS A 1 171 ? -11.910 -8.338 -8.438 1.00 94.06 171 LYS A C 1
ATOM 1441 O O . LYS A 1 171 ? -11.669 -9.285 -7.703 1.00 94.06 171 LYS A O 1
ATOM 1446 N N . LEU A 1 172 ? -11.030 -7.355 -8.623 1.00 94.44 172 LEU A N 1
ATOM 1447 C CA . LEU A 1 172 ? -9.770 -7.284 -7.889 1.00 94.44 172 LEU A CA 1
ATOM 1448 C C . LEU A 1 172 ? -10.015 -6.855 -6.438 1.00 94.44 172 LEU A C 1
ATOM 1450 O O . LEU A 1 172 ? -10.754 -5.900 -6.178 1.00 94.44 172 LEU A O 1
ATOM 1454 N N . THR A 1 173 ? -9.341 -7.521 -5.503 1.00 96.25 173 THR A N 1
ATOM 1455 C CA . THR A 1 173 ? -9.270 -7.076 -4.109 1.00 96.25 173 THR A CA 1
ATOM 1456 C C . THR A 1 173 ? -7.964 -6.329 -3.904 1.00 96.25 173 THR A C 1
ATOM 1458 O O . THR A 1 173 ? -6.888 -6.911 -4.032 1.00 96.25 173 THR A O 1
ATOM 1461 N N . ILE A 1 174 ? -8.056 -5.043 -3.574 1.00 97.12 174 ILE A N 1
ATOM 1462 C CA . ILE A 1 174 ? -6.888 -4.185 -3.356 1.00 97.12 174 ILE A CA 1
ATOM 1463 C C . ILE A 1 174 ? -6.676 -3.995 -1.856 1.00 97.12 174 ILE A C 1
ATOM 1465 O O . ILE A 1 174 ? -7.605 -3.653 -1.124 1.00 97.12 174 ILE A O 1
ATOM 1469 N N . VAL A 1 175 ? -5.439 -4.167 -1.407 1.00 97.94 175 VAL A N 1
ATOM 1470 C CA . VAL A 1 175 ? -4.949 -3.808 -0.080 1.00 97.94 175 VAL A CA 1
ATOM 1471 C C . VAL A 1 175 ? -4.018 -2.616 -0.247 1.00 97.94 175 VAL A C 1
ATOM 1473 O O . VAL A 1 175 ? -2.942 -2.732 -0.816 1.00 97.94 175 VAL A O 1
ATOM 1476 N N . SER A 1 176 ? -4.450 -1.465 0.247 1.00 98.00 176 SER A N 1
ATOM 1477 C CA . SER A 1 176 ? -3.683 -0.226 0.306 1.00 98.00 176 SER A CA 1
ATOM 1478 C C . SER A 1 176 ? -2.972 -0.184 1.651 1.00 98.00 176 SER A C 1
ATOM 1480 O O . SER A 1 176 ? -3.632 -0.101 2.692 1.00 98.00 176 SER A O 1
ATOM 1482 N N . LEU A 1 177 ? -1.645 -0.259 1.638 1.00 98.19 177 LEU A N 1
ATOM 1483 C CA . LEU A 1 177 ? -0.821 -0.153 2.833 1.00 98.19 177 LEU A CA 1
ATOM 1484 C C . LEU A 1 177 ? -0.004 1.134 2.797 1.00 98.19 177 LEU A C 1
ATOM 1486 O O . LEU A 1 177 ? 0.599 1.486 1.786 1.00 98.19 177 LEU A O 1
ATOM 1490 N N . GLU A 1 178 ? -0.005 1.856 3.907 1.00 97.56 178 GLU A N 1
ATOM 1491 C CA . GLU A 1 178 ? 0.618 3.170 4.010 1.00 97.56 178 GLU A CA 1
ATOM 1492 C C . GLU A 1 178 ? 1.104 3.412 5.437 1.00 97.56 178 GLU A C 1
ATOM 1494 O O . GLU A 1 178 ? 0.430 3.056 6.405 1.00 97.56 178 GLU A O 1
ATOM 1499 N N . MET A 1 179 ? 2.258 4.058 5.574 1.00 96.31 179 MET A N 1
ATOM 1500 C CA . MET A 1 179 ? 2.835 4.347 6.880 1.00 96.31 179 MET A CA 1
ATOM 1501 C C . MET A 1 179 ? 2.096 5.496 7.570 1.00 96.31 179 MET A C 1
ATOM 1503 O O . MET A 1 179 ? 1.886 5.457 8.782 1.00 96.31 179 MET A O 1
ATOM 1507 N N . TYR A 1 180 ? 1.665 6.505 6.816 1.00 95.19 180 TYR A N 1
ATOM 1508 C CA . TYR A 1 180 ? 1.054 7.710 7.370 1.00 95.19 180 TYR A CA 1
ATOM 1509 C C . TYR A 1 180 ? -0.476 7.697 7.282 1.00 95.19 180 TYR A C 1
ATOM 1511 O O . TYR A 1 180 ? -1.059 7.714 6.194 1.00 95.19 180 TYR A O 1
ATOM 1519 N N . PHE A 1 181 ? -1.148 7.763 8.436 1.00 96.75 181 PHE A N 1
ATOM 1520 C CA . PHE A 1 181 ? -2.611 7.691 8.516 1.00 96.75 181 PHE A CA 1
ATOM 1521 C C . PHE A 1 181 ? -3.313 8.758 7.665 1.00 96.75 181 PHE A C 1
ATOM 1523 O O . PHE A 1 181 ? -4.315 8.476 7.013 1.00 96.75 181 PHE A O 1
ATOM 1530 N N . GLN A 1 182 ? -2.783 9.980 7.629 1.00 94.38 182 GLN A N 1
ATOM 1531 C CA . GLN A 1 182 ? -3.350 11.077 6.850 1.00 94.38 182 GLN A CA 1
ATOM 1532 C C . GLN A 1 182 ? -3.343 10.801 5.336 1.00 94.38 182 GLN A C 1
ATOM 1534 O O . GLN A 1 182 ? -4.317 11.131 4.660 1.00 94.38 182 GLN A O 1
ATOM 1539 N N . ASN A 1 183 ? -2.304 10.143 4.809 1.00 93.31 183 ASN A N 1
ATOM 1540 C CA . ASN A 1 183 ? -2.198 9.829 3.381 1.00 93.31 183 ASN A CA 1
ATOM 1541 C C . ASN A 1 183 ? -3.242 8.781 2.990 1.00 93.31 183 ASN A C 1
ATOM 1543 O O . ASN A 1 183 ? -4.011 8.978 2.049 1.00 93.31 183 ASN A O 1
ATOM 1547 N N . ILE A 1 184 ? -3.333 7.701 3.768 1.00 95.69 184 ILE A N 1
ATOM 1548 C CA . ILE A 1 184 ? -4.299 6.631 3.507 1.00 95.69 184 ILE A CA 1
ATOM 1549 C C . ILE A 1 184 ? -5.743 7.063 3.761 1.00 95.69 184 ILE A C 1
ATOM 1551 O O . ILE A 1 184 ? -6.660 6.612 3.076 1.00 95.69 184 ILE A O 1
ATOM 1555 N N . PHE A 1 185 ? -5.959 7.990 4.694 1.00 95.06 185 PHE A N 1
ATOM 1556 C CA . PHE A 1 185 ? -7.260 8.612 4.892 1.00 95.06 185 PHE A CA 1
ATOM 1557 C C . PHE A 1 185 ? -7.705 9.389 3.653 1.00 95.06 185 PHE A C 1
ATOM 1559 O O . PHE A 1 185 ? -8.845 9.235 3.212 1.00 95.06 185 PHE A O 1
ATOM 1566 N N . LEU A 1 186 ? -6.818 10.204 3.075 1.00 92.06 186 LEU A N 1
ATOM 1567 C CA . LEU A 1 186 ? -7.118 10.928 1.842 1.00 92.06 186 LEU A CA 1
ATOM 1568 C C . LEU A 1 186 ? -7.307 9.988 0.651 1.00 92.06 186 LEU A C 1
ATOM 1570 O O . LEU A 1 186 ? -8.264 10.150 -0.099 1.00 92.06 186 LEU A O 1
ATOM 1574 N N . SER A 1 187 ? -6.464 8.965 0.518 1.00 92.50 187 SER A N 1
ATOM 1575 C CA . SER A 1 187 ? -6.651 7.898 -0.471 1.00 92.50 187 SER A CA 1
ATOM 1576 C C . SER A 1 187 ? -8.052 7.289 -0.378 1.00 92.50 187 SER A C 1
ATOM 1578 O O . SER A 1 187 ? -8.769 7.204 -1.374 1.00 92.50 187 SER A O 1
ATOM 1580 N N . LYS A 1 188 ? -8.506 6.954 0.836 1.00 93.69 188 LYS A N 1
ATOM 1581 C CA . LYS A 1 188 ? -9.859 6.441 1.073 1.00 93.69 188 LYS A CA 1
ATOM 1582 C C . LYS A 1 188 ? -10.953 7.446 0.722 1.00 93.69 188 LYS A C 1
ATOM 1584 O O . LYS A 1 188 ? -12.006 7.049 0.223 1.00 93.69 188 LYS A O 1
ATOM 1589 N N . LEU A 1 189 ? -10.731 8.723 1.019 1.00 91.75 189 LEU A N 1
ATOM 1590 C CA . LEU A 1 189 ? -11.674 9.792 0.713 1.00 91.75 189 LEU A CA 1
ATOM 1591 C C . LEU A 1 189 ? -11.883 9.939 -0.799 1.00 91.75 189 LEU A C 1
ATOM 1593 O O . LEU A 1 189 ? -13.024 10.080 -1.233 1.00 91.75 189 LEU A O 1
ATOM 1597 N N . PHE A 1 190 ? -10.806 9.867 -1.582 1.00 88.62 190 PHE A N 1
ATOM 1598 C CA . PHE A 1 190 ? -10.853 10.029 -3.035 1.00 88.62 190 PHE A CA 1
ATOM 1599 C C . PHE A 1 190 ? -11.219 8.741 -3.787 1.00 88.62 190 PHE A C 1
ATOM 1601 O O . PHE A 1 190 ? -11.823 8.814 -4.855 1.00 88.62 190 PHE A O 1
ATOM 1608 N N . PHE A 1 191 ? -10.914 7.561 -3.232 1.00 85.94 191 PHE A N 1
ATOM 1609 C CA . PHE A 1 191 ? -11.038 6.277 -3.937 1.00 85.94 191 PHE A CA 1
ATOM 1610 C C . PHE A 1 191 ? -11.770 5.190 -3.125 1.00 85.94 191 PHE A C 1
ATOM 1612 O O . PHE A 1 191 ? -11.217 4.124 -2.884 1.00 85.94 191 PHE A O 1
ATOM 1619 N N . PRO A 1 192 ? -13.033 5.389 -2.709 1.00 74.19 192 PRO A N 1
ATOM 1620 C CA . PRO A 1 192 ? -13.656 4.618 -1.625 1.00 74.19 192 PRO A CA 1
ATOM 1621 C C . PRO A 1 192 ? -14.047 3.158 -1.935 1.00 74.19 192 PRO A C 1
ATOM 1623 O O . PRO A 1 192 ? -14.542 2.467 -1.038 1.00 74.19 192 PRO A O 1
ATOM 1626 N N . LYS A 1 193 ? -13.922 2.676 -3.177 1.00 81.19 193 LYS A N 1
ATOM 1627 C CA . LYS A 1 193 ? -14.527 1.398 -3.595 1.00 81.19 193 LYS A CA 1
ATOM 1628 C C . LYS A 1 193 ? -13.582 0.219 -3.375 1.00 81.19 193 LYS A C 1
ATOM 1630 O O . LYS A 1 193 ? -12.426 0.286 -3.751 1.00 81.19 193 LYS A O 1
ATOM 1635 N N . ASN A 1 194 ? -14.106 -0.858 -2.784 1.00 87.44 194 ASN A N 1
ATOM 1636 C CA . ASN A 1 194 ? -13.497 -2.192 -2.632 1.00 87.44 194 ASN A CA 1
ATOM 1637 C C . ASN A 1 194 ? -11.978 -2.249 -2.336 1.00 87.44 194 ASN A C 1
ATOM 1639 O O . ASN A 1 194 ? -11.258 -3.071 -2.899 1.00 87.44 194 ASN A O 1
ATOM 1643 N N . VAL A 1 195 ? -11.491 -1.375 -1.453 1.00 96.31 195 VAL A N 1
ATOM 1644 C CA . VAL A 1 195 ? -10.089 -1.345 -1.012 1.00 96.31 195 VAL A CA 1
ATOM 1645 C C . VAL A 1 195 ? -10.026 -1.580 0.498 1.00 96.31 195 VAL A C 1
ATOM 1647 O O . VAL A 1 195 ? -10.825 -1.036 1.272 1.00 96.31 195 VAL A O 1
ATOM 1650 N N . ILE A 1 196 ? -9.074 -2.410 0.917 1.00 97.81 196 ILE A N 1
ATOM 1651 C CA . ILE A 1 196 ? -8.703 -2.653 2.310 1.00 97.81 196 ILE A CA 1
ATOM 1652 C C . ILE A 1 196 ? -7.608 -1.657 2.665 1.00 97.81 196 ILE A C 1
ATOM 1654 O O . ILE A 1 196 ? -6.573 -1.632 2.015 1.00 97.81 196 ILE A O 1
ATOM 1658 N N . TYR A 1 197 ? -7.828 -0.838 3.689 1.00 98.19 197 TYR A N 1
ATOM 1659 C CA . TYR A 1 197 ? -6.886 0.212 4.072 1.00 98.19 197 TYR A CA 1
ATOM 1660 C C . TYR A 1 197 ? -6.176 -0.145 5.373 1.00 98.19 197 TYR A C 1
ATOM 1662 O O . TYR A 1 197 ? -6.832 -0.294 6.411 1.00 98.19 197 TYR A O 1
ATOM 1670 N N . LEU A 1 198 ? -4.850 -0.248 5.309 1.00 98.38 198 LEU A N 1
ATOM 1671 C CA . LEU A 1 198 ? -3.968 -0.578 6.424 1.00 98.38 198 LEU A CA 1
ATOM 1672 C C . LEU A 1 198 ? -2.982 0.567 6.670 1.00 98.38 198 LEU A C 1
ATOM 1674 O O . LEU A 1 198 ? -2.204 0.924 5.791 1.00 98.38 198 LEU A O 1
ATOM 1678 N N . CYS A 1 199 ? -2.993 1.127 7.878 1.00 98.44 199 CYS A N 1
ATOM 1679 C CA . CYS A 1 199 ? -2.005 2.111 8.304 1.00 98.44 199 CYS A CA 1
ATOM 1680 C C . CYS A 1 199 ? -0.909 1.405 9.113 1.00 98.44 199 CYS A C 1
ATOM 1682 O O . CYS A 1 199 ? -1.114 1.099 10.290 1.00 98.44 199 CYS A O 1
ATOM 1684 N N .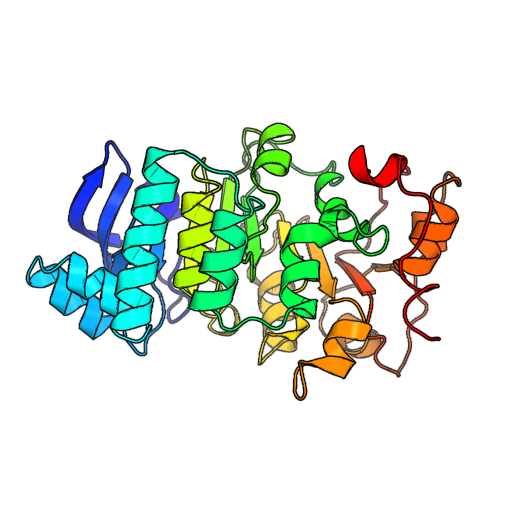 SER A 1 200 ? 0.231 1.114 8.489 1.00 97.56 200 SER A N 1
ATOM 1685 C CA . SER A 1 200 ? 1.342 0.378 9.099 1.00 97.56 200 SER A CA 1
ATOM 1686 C C . SER A 1 200 ? 2.655 0.624 8.359 1.00 97.56 200 SER A C 1
ATOM 1688 O O . SER A 1 200 ? 2.650 0.924 7.169 1.00 97.56 200 SER A O 1
ATOM 1690 N N . ASP A 1 201 ? 3.777 0.453 9.053 1.00 96.38 201 ASP A N 1
ATOM 1691 C CA . ASP A 1 201 ? 5.081 0.312 8.409 1.00 96.38 201 ASP A CA 1
ATOM 1692 C C . ASP A 1 201 ? 5.196 -1.103 7.821 1.00 96.38 201 ASP A C 1
ATOM 1694 O O . ASP A 1 201 ? 5.001 -2.103 8.521 1.00 96.38 201 ASP A O 1
ATOM 1698 N N . PHE A 1 202 ? 5.493 -1.186 6.524 1.00 97.44 202 PHE A N 1
ATOM 1699 C CA . PHE A 1 202 ? 5.632 -2.459 5.826 1.00 97.44 202 PHE A CA 1
ATOM 1700 C C . PHE A 1 202 ? 6.796 -3.305 6.363 1.00 97.44 202 PHE A C 1
ATOM 1702 O O . PHE A 1 202 ? 6.731 -4.531 6.360 1.00 97.44 202 PHE A O 1
ATOM 1709 N N . SER A 1 203 ? 7.839 -2.659 6.888 1.00 94.38 203 SER A N 1
ATOM 1710 C CA . SER A 1 203 ? 9.037 -3.333 7.391 1.00 94.38 203 SER A CA 1
ATOM 1711 C C . SER A 1 203 ? 8.813 -4.132 8.680 1.00 94.38 203 SER A C 1
ATOM 1713 O O . SER A 1 203 ? 9.681 -4.912 9.066 1.00 94.38 203 SER A O 1
ATOM 1715 N N . TYR A 1 204 ? 7.660 -3.982 9.343 1.00 94.56 204 TYR A N 1
ATOM 1716 C CA . TYR A 1 204 ? 7.354 -4.714 10.576 1.00 94.56 204 TYR A CA 1
ATOM 1717 C C . TYR A 1 204 ? 7.026 -6.193 10.372 1.00 94.56 204 TYR A C 1
ATOM 1719 O O . TYR A 1 204 ? 7.086 -6.941 11.343 1.00 94.56 204 TYR A O 1
ATOM 1727 N N . GLY A 1 205 ? 6.684 -6.622 9.158 1.00 95.50 205 GLY A N 1
ATOM 1728 C CA . GLY A 1 205 ? 6.344 -8.015 8.877 1.00 95.50 205 GLY A CA 1
ATOM 1729 C C . GLY A 1 205 ? 5.252 -8.151 7.818 1.00 95.50 205 GLY A C 1
ATOM 1730 O O . GLY A 1 205 ? 4.822 -7.156 7.239 1.00 95.50 205 GLY A O 1
ATOM 1731 N N . PRO A 1 206 ? 4.784 -9.379 7.545 1.00 94.69 206 PRO A N 1
ATOM 1732 C CA . PRO A 1 206 ? 3.709 -9.601 6.590 1.00 94.69 206 PRO A CA 1
ATOM 1733 C C . PRO A 1 206 ? 2.359 -9.153 7.176 1.00 94.69 206 PRO A C 1
ATOM 1735 O O . PRO A 1 206 ? 1.916 -9.648 8.207 1.00 94.69 206 PRO A O 1
ATOM 1738 N N . HIS A 1 207 ? 1.662 -8.231 6.508 1.00 97.75 207 HIS A N 1
ATOM 1739 C CA . HIS A 1 207 ? 0.306 -7.782 6.896 1.00 97.75 207 HIS A CA 1
ATOM 1740 C C . HIS A 1 207 ? -0.813 -8.680 6.356 1.00 97.75 207 HIS A C 1
ATOM 1742 O O . HIS A 1 207 ? -1.985 -8.504 6.696 1.00 97.75 207 HIS A O 1
ATOM 1748 N N . LEU A 1 208 ? -0.455 -9.629 5.490 1.00 98.44 208 LEU A N 1
ATOM 1749 C CA . LEU A 1 208 ? -1.346 -10.580 4.831 1.00 98.44 208 LEU A CA 1
ATOM 1750 C C . LEU A 1 208 ? -0.794 -12.004 5.015 1.00 98.44 208 LEU A C 1
ATOM 1752 O O . LEU A 1 208 ? 0.419 -12.163 5.170 1.00 98.44 208 LEU A O 1
ATOM 1756 N N . PRO A 1 209 ? -1.643 -13.047 4.993 1.00 98.12 209 PRO A N 1
ATOM 1757 C CA . PRO A 1 209 ? -1.180 -14.423 5.110 1.00 98.12 209 PRO A CA 1
ATOM 1758 C C . PRO A 1 209 ? -0.144 -14.793 4.043 1.00 98.12 209 PRO A C 1
ATOM 1760 O O . PRO A 1 209 ? -0.223 -14.358 2.891 1.00 98.12 209 PRO A O 1
ATOM 1763 N N . SER A 1 210 ? 0.795 -15.653 4.435 1.00 98.06 210 SER A N 1
ATOM 1764 C CA . SER A 1 210 ? 1.881 -16.115 3.571 1.00 98.06 210 SER A CA 1
ATOM 1765 C C . SER A 1 210 ? 1.362 -16.766 2.284 1.00 98.06 210 SER A C 1
ATOM 1767 O O . SER A 1 210 ? 0.373 -17.507 2.301 1.00 98.06 210 SER A O 1
ATOM 1769 N N . LYS A 1 211 ? 2.038 -16.491 1.164 1.00 97.75 211 LYS A N 1
ATOM 1770 C CA . LYS A 1 211 ? 1.761 -17.057 -0.168 1.00 97.75 211 LYS A CA 1
ATOM 1771 C C . LYS A 1 211 ? 0.320 -16.857 -0.657 1.00 97.75 211 LYS A C 1
ATOM 1773 O O . LYS A 1 211 ? -0.240 -17.725 -1.332 1.00 97.75 211 LYS A O 1
ATOM 1778 N N . LYS A 1 212 ? -0.310 -15.725 -0.327 1.00 97.69 212 LYS A N 1
ATOM 1779 C CA . LYS A 1 212 ? -1.683 -15.394 -0.762 1.00 97.69 212 LYS A CA 1
ATOM 1780 C C . LYS A 1 212 ? -1.781 -14.228 -1.735 1.00 97.69 212 LYS A C 1
ATOM 1782 O O . LYS A 1 212 ? -2.836 -14.076 -2.345 1.00 97.69 212 LYS A O 1
ATOM 1787 N N . VAL A 1 213 ? -0.729 -13.435 -1.901 1.00 98.06 213 VAL A N 1
ATOM 1788 C CA . VAL A 1 213 ? -0.779 -12.221 -2.720 1.00 98.06 213 VAL A CA 1
ATOM 1789 C C . VAL A 1 213 ? -0.435 -12.551 -4.172 1.00 98.06 213 VAL A C 1
ATOM 1791 O O . VAL A 1 213 ? 0.522 -13.279 -4.436 1.00 98.06 213 VAL A O 1
ATOM 1794 N N . ASP A 1 214 ? -1.238 -12.057 -5.113 1.00 97.31 214 ASP A N 1
ATOM 1795 C CA . ASP A 1 214 ? -0.993 -12.221 -6.549 1.00 97.31 214 ASP A CA 1
ATOM 1796 C C . ASP A 1 214 ? -0.054 -11.136 -7.074 1.00 97.31 214 ASP A C 1
ATOM 1798 O O . ASP A 1 214 ? 0.827 -11.435 -7.872 1.00 97.31 214 ASP A O 1
ATOM 1802 N N . VAL A 1 215 ? -0.219 -9.894 -6.609 1.00 97.62 215 VAL A N 1
ATOM 1803 C CA . VAL A 1 215 ? 0.631 -8.766 -7.004 1.00 97.62 215 VAL A CA 1
ATOM 1804 C C . VAL A 1 215 ? 1.006 -7.923 -5.792 1.00 97.62 215 VAL A C 1
ATOM 1806 O O . VAL A 1 215 ? 0.135 -7.562 -5.003 1.00 97.62 215 VAL A O 1
ATOM 1809 N N . VAL A 1 216 ? 2.289 -7.592 -5.660 1.00 97.94 216 VAL A N 1
ATOM 1810 C CA . VAL A 1 216 ? 2.795 -6.584 -4.723 1.00 97.94 216 VAL A CA 1
ATOM 1811 C C . VAL A 1 216 ? 3.389 -5.430 -5.525 1.00 97.94 216 VAL A C 1
ATOM 1813 O O . VAL A 1 216 ? 4.230 -5.661 -6.394 1.00 97.94 216 VAL A O 1
ATOM 1816 N N . THR A 1 217 ? 2.985 -4.197 -5.225 1.00 97.50 217 THR A N 1
ATOM 1817 C CA . THR A 1 217 ? 3.549 -2.988 -5.833 1.00 97.50 217 THR A CA 1
ATOM 1818 C C . THR A 1 217 ? 4.236 -2.079 -4.822 1.00 97.50 217 THR A C 1
ATOM 1820 O O . THR A 1 217 ? 3.715 -1.842 -3.736 1.00 97.50 217 THR A O 1
ATOM 1823 N N . PHE A 1 218 ? 5.395 -1.544 -5.209 1.00 96.25 218 PHE A N 1
ATOM 1824 C CA . PHE A 1 218 ? 6.104 -0.457 -4.532 1.00 96.25 218 PHE A CA 1
ATOM 1825 C C . PHE A 1 218 ? 6.267 0.701 -5.502 1.00 96.25 218 PHE A C 1
ATOM 1827 O O . PHE A 1 218 ? 7.279 0.809 -6.193 1.00 96.25 218 PHE A O 1
ATOM 1834 N N . ILE A 1 219 ? 5.248 1.537 -5.616 1.00 93.50 219 ILE A N 1
ATOM 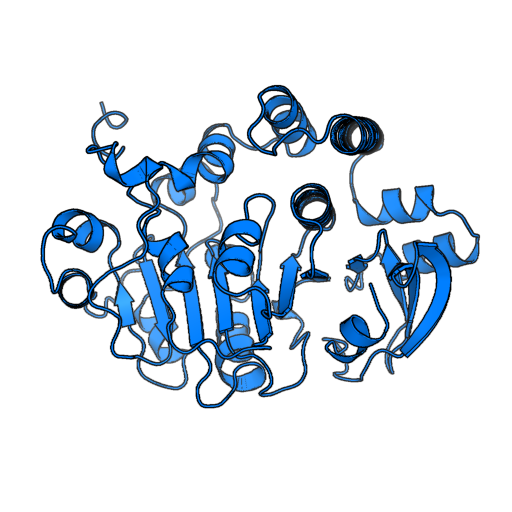1835 C CA . ILE A 1 219 ? 5.258 2.587 -6.625 1.00 93.50 219 ILE A CA 1
ATOM 1836 C C . ILE A 1 219 ? 5.792 3.866 -6.021 1.00 93.50 219 ILE A C 1
ATOM 1838 O O . ILE A 1 219 ? 5.116 4.532 -5.238 1.00 93.50 219 ILE A O 1
ATOM 1842 N N . ASP A 1 220 ? 7.035 4.172 -6.376 1.00 91.12 220 ASP A N 1
ATOM 1843 C CA . ASP A 1 220 ? 7.815 5.294 -5.865 1.00 91.12 220 ASP A CA 1
ATOM 1844 C C . ASP A 1 220 ? 7.990 5.270 -4.340 1.00 91.12 220 ASP A C 1
ATOM 1846 O O . ASP A 1 220 ? 8.347 6.274 -3.732 1.00 91.12 220 ASP A O 1
ATOM 1850 N N . SER A 1 221 ? 7.733 4.127 -3.704 1.00 92.75 221 SER A N 1
ATOM 1851 C CA . SER A 1 221 ? 7.685 4.000 -2.248 1.00 92.75 221 SER A CA 1
ATOM 1852 C C . SER A 1 221 ? 8.891 3.273 -1.667 1.00 92.75 221 SER A C 1
ATOM 1854 O O . SER A 1 221 ? 9.276 3.549 -0.531 1.00 92.75 221 SER A O 1
ATOM 1856 N N . LEU A 1 222 ? 9.522 2.376 -2.433 1.00 93.31 222 LEU A N 1
ATOM 1857 C CA . LEU A 1 222 ? 10.659 1.584 -1.960 1.00 93.31 222 LEU A CA 1
ATOM 1858 C C . LEU A 1 222 ? 11.825 2.452 -1.447 1.00 93.31 222 LEU A C 1
ATOM 1860 O O . LEU A 1 222 ? 12.311 2.150 -0.358 1.00 93.31 222 LEU A O 1
ATOM 1864 N N . PRO A 1 223 ? 12.238 3.551 -2.119 1.00 90.44 223 PRO A N 1
ATOM 1865 C CA . PRO A 1 223 ? 13.342 4.389 -1.634 1.00 90.44 223 PRO A CA 1
ATOM 1866 C C . PRO A 1 223 ? 13.104 5.006 -0.246 1.00 90.44 223 PRO A C 1
ATOM 1868 O O . PRO A 1 223 ? 14.059 5.325 0.459 1.00 90.44 223 PRO A O 1
ATOM 1871 N N . PHE A 1 224 ? 11.841 5.148 0.166 1.00 88.88 224 PHE A N 1
ATOM 1872 C CA . PHE A 1 224 ? 11.450 5.706 1.465 1.00 88.88 224 PHE A CA 1
ATOM 1873 C C . PHE A 1 224 ? 11.451 4.686 2.600 1.00 88.88 224 PHE A C 1
ATOM 1875 O O . PHE A 1 224 ? 11.265 5.045 3.764 1.00 88.88 224 PHE A O 1
ATOM 1882 N N . MET A 1 225 ? 11.633 3.404 2.291 1.00 91.56 225 MET A N 1
ATOM 1883 C CA . MET A 1 225 ? 11.613 2.362 3.305 1.00 91.56 225 MET A CA 1
ATOM 1884 C C . MET A 1 225 ? 12.954 2.303 4.014 1.00 91.56 225 MET A C 1
ATOM 1886 O O . MET A 1 225 ? 13.992 2.079 3.397 1.00 91.56 225 MET A O 1
ATOM 1890 N N . LYS A 1 226 ? 12.927 2.421 5.344 1.00 89.06 226 LYS A N 1
ATOM 1891 C CA . LYS A 1 226 ? 14.135 2.336 6.176 1.00 89.06 226 LYS A CA 1
ATOM 1892 C C . LYS A 1 226 ? 14.893 1.019 5.972 1.00 89.06 226 LYS A C 1
ATOM 1894 O O . LYS A 1 226 ? 16.115 0.995 6.052 1.00 89.06 226 LYS A O 1
ATOM 1899 N N . ASN A 1 227 ? 14.173 -0.073 5.706 1.00 92.06 227 ASN A N 1
ATOM 1900 C CA . ASN A 1 227 ? 14.751 -1.388 5.446 1.00 92.06 227 ASN A CA 1
ATOM 1901 C C . ASN A 1 227 ? 14.254 -1.953 4.103 1.00 92.06 227 ASN A C 1
ATOM 1903 O O . ASN A 1 227 ? 13.386 -2.829 4.052 1.00 92.06 227 ASN A O 1
ATOM 1907 N N . GLN A 1 228 ? 14.792 -1.411 3.004 1.00 93.81 228 GLN A N 1
ATOM 1908 C CA . GLN A 1 228 ? 14.415 -1.794 1.634 1.00 93.81 228 GLN A CA 1
ATOM 1909 C C . GLN A 1 228 ? 14.661 -3.286 1.366 1.00 93.81 228 GLN A C 1
ATOM 1911 O O . GLN A 1 228 ? 13.821 -3.943 0.757 1.00 93.81 228 GLN A O 1
ATOM 1916 N N . ARG A 1 229 ? 15.766 -3.848 1.885 1.00 94.50 229 ARG A N 1
ATOM 1917 C CA . ARG A 1 229 ? 16.080 -5.282 1.778 1.00 94.50 229 ARG A CA 1
ATOM 1918 C C . ARG A 1 229 ? 14.975 -6.146 2.383 1.00 94.50 229 ARG A C 1
ATOM 1920 O O . ARG A 1 229 ? 14.401 -6.969 1.679 1.00 94.50 229 ARG A O 1
ATOM 1927 N N . VAL A 1 230 ? 14.660 -5.935 3.664 1.00 95.38 230 VAL A N 1
ATOM 1928 C CA . VAL A 1 230 ? 13.624 -6.719 4.357 1.00 95.38 230 VAL A CA 1
ATOM 1929 C C . VAL A 1 230 ? 12.268 -6.547 3.675 1.00 95.38 230 VAL A C 1
ATOM 1931 O O . VAL A 1 230 ? 11.508 -7.502 3.569 1.00 95.38 230 VAL A O 1
ATOM 1934 N N . SER A 1 231 ? 11.978 -5.361 3.139 1.00 96.69 231 SER A N 1
ATOM 1935 C CA . SER A 1 231 ? 10.742 -5.117 2.387 1.00 96.69 231 SER A CA 1
ATOM 1936 C C . SER A 1 231 ? 10.667 -5.976 1.114 1.00 96.69 231 SER A C 1
ATOM 1938 O O . SER A 1 231 ? 9.649 -6.622 0.859 1.00 96.69 231 SER A O 1
ATOM 1940 N N . LEU A 1 232 ? 11.753 -6.059 0.340 1.00 96.69 232 LEU A N 1
ATOM 1941 C CA . LEU A 1 232 ? 11.818 -6.934 -0.836 1.00 96.69 232 LEU A CA 1
ATOM 1942 C C . LEU A 1 232 ? 11.706 -8.418 -0.459 1.00 96.69 232 LEU A C 1
ATOM 1944 O O . LEU A 1 232 ? 10.995 -9.162 -1.137 1.00 96.69 232 LEU A O 1
ATOM 1948 N N . GLU A 1 233 ? 12.353 -8.846 0.626 1.00 96.31 233 GLU A N 1
ATOM 1949 C CA . GLU A 1 233 ? 12.277 -10.224 1.131 1.00 96.31 233 GLU A CA 1
ATOM 1950 C C . GLU A 1 233 ? 10.846 -10.571 1.585 1.00 96.31 233 GLU A C 1
ATOM 1952 O O . GLU A 1 233 ? 10.290 -11.572 1.136 1.00 96.31 233 GLU A O 1
ATOM 1957 N N . ILE A 1 234 ? 10.181 -9.717 2.377 1.00 97.56 234 ILE A N 1
ATOM 1958 C CA . ILE A 1 234 ? 8.779 -9.921 2.790 1.00 97.56 234 ILE A CA 1
ATOM 1959 C C . ILE A 1 234 ? 7.870 -10.042 1.562 1.00 97.56 234 ILE A C 1
ATOM 1961 O O . ILE A 1 234 ? 7.060 -10.970 1.477 1.00 97.56 234 ILE A O 1
ATOM 1965 N N . ALA A 1 235 ? 7.999 -9.131 0.596 1.00 97.94 235 ALA A N 1
ATOM 1966 C CA . ALA A 1 235 ? 7.165 -9.143 -0.599 1.00 97.94 235 ALA A CA 1
ATOM 1967 C C . ALA A 1 235 ? 7.369 -10.418 -1.434 1.00 97.94 235 ALA A C 1
ATOM 1969 O O . ALA A 1 235 ? 6.408 -11.141 -1.705 1.00 97.94 235 ALA A O 1
ATOM 1970 N N . SER A 1 236 ? 8.615 -10.713 -1.809 1.00 97.31 236 SER A N 1
ATOM 1971 C CA . SER A 1 236 ? 8.949 -11.803 -2.735 1.00 97.31 236 SER A CA 1
ATOM 1972 C C . SER A 1 236 ? 8.891 -13.193 -2.096 1.00 97.31 236 SER A C 1
ATOM 1974 O O . SER A 1 236 ? 8.390 -14.140 -2.706 1.00 97.31 236 SER A O 1
ATOM 1976 N N . GLN A 1 237 ? 9.356 -13.334 -0.854 1.00 96.69 237 GLN A N 1
ATOM 1977 C CA . GLN A 1 237 ? 9.521 -14.633 -0.203 1.00 96.69 237 GLN A CA 1
ATOM 1978 C C . GLN A 1 237 ? 8.360 -14.993 0.715 1.00 96.69 237 GLN A C 1
ATOM 1980 O O . GLN A 1 237 ? 8.041 -16.176 0.817 1.00 96.69 237 GLN A O 1
ATOM 1985 N N . ASN A 1 238 ? 7.676 -14.021 1.322 1.00 97.31 238 ASN A N 1
ATOM 1986 C CA . ASN A 1 238 ? 6.636 -14.326 2.308 1.00 97.31 238 ASN A CA 1
ATOM 1987 C C . ASN A 1 238 ? 5.235 -14.143 1.724 1.00 97.31 238 ASN A C 1
ATOM 1989 O O . ASN A 1 238 ? 4.385 -15.015 1.875 1.00 97.31 238 ASN A O 1
ATOM 1993 N N . LEU A 1 239 ? 4.975 -13.037 1.028 1.00 98.06 239 LEU A N 1
ATOM 1994 C CA . LEU A 1 239 ? 3.615 -12.671 0.625 1.00 98.06 239 LEU A CA 1
ATOM 1995 C C . LEU A 1 239 ? 3.178 -13.272 -0.714 1.00 98.06 239 LEU A C 1
ATOM 1997 O O . LEU A 1 239 ? 2.056 -13.782 -0.819 1.00 98.06 239 LEU A O 1
ATOM 2001 N N . LEU A 1 240 ? 4.039 -13.211 -1.733 1.00 98.12 240 LEU A N 1
ATOM 2002 C CA . LEU A 1 240 ? 3.671 -13.595 -3.094 1.00 98.12 240 LEU A CA 1
ATOM 2003 C C . LEU A 1 240 ? 3.435 -15.099 -3.252 1.00 98.12 240 LEU A C 1
ATOM 2005 O O . LEU A 1 240 ? 4.190 -15.932 -2.747 1.00 98.12 240 LEU A O 1
ATOM 2009 N N . LYS A 1 241 ? 2.385 -15.449 -4.004 1.00 97.38 241 LYS A N 1
ATOM 2010 C CA . LYS A 1 241 ? 2.177 -16.801 -4.545 1.00 97.38 241 LYS A CA 1
ATOM 2011 C C . LYS A 1 241 ? 3.360 -17.204 -5.432 1.00 97.38 241 LYS A C 1
ATOM 2013 O O . LYS A 1 241 ? 4.089 -16.358 -5.934 1.00 97.38 241 LYS A O 1
ATOM 2018 N N . THR A 1 242 ? 3.483 -18.495 -5.733 1.00 95.00 242 THR A N 1
ATOM 2019 C CA . THR A 1 242 ? 4.530 -19.022 -6.630 1.00 95.00 242 THR A CA 1
ATOM 2020 C C . THR A 1 242 ? 4.551 -18.354 -8.011 1.00 95.00 242 THR A C 1
ATOM 2022 O O . THR A 1 242 ? 5.614 -18.199 -8.595 1.00 95.00 242 THR A O 1
ATOM 2025 N N . LYS A 1 243 ? 3.384 -17.946 -8.530 1.00 95.00 243 LYS A N 1
ATOM 2026 C CA . LYS A 1 243 ? 3.235 -17.200 -9.797 1.00 95.00 243 LYS A CA 1
ATOM 2027 C C . LYS A 1 243 ? 2.888 -15.721 -9.574 1.00 95.00 243 LYS A C 1
ATOM 2029 O O . LYS A 1 243 ? 2.286 -15.098 -10.439 1.00 95.00 243 LYS A O 1
ATOM 2034 N N . GLY A 1 244 ? 3.140 -15.212 -8.372 1.00 96.25 244 GLY A N 1
ATOM 2035 C CA . GLY A 1 244 ? 2.854 -13.830 -8.023 1.00 96.25 244 GLY A CA 1
ATOM 2036 C C . GLY A 1 244 ? 3.894 -12.876 -8.605 1.00 96.25 244 GLY A C 1
ATOM 2037 O O . GLY A 1 244 ? 5.019 -13.282 -8.890 1.00 96.25 244 GLY A O 1
ATOM 2038 N N . LEU A 1 245 ? 3.511 -11.612 -8.762 1.00 96.75 245 LEU A N 1
ATOM 2039 C CA . LEU A 1 245 ? 4.345 -10.566 -9.343 1.00 96.75 245 LEU A CA 1
ATOM 2040 C C . LEU A 1 245 ? 4.700 -9.504 -8.306 1.00 96.75 245 LEU A C 1
ATOM 2042 O O . LEU A 1 245 ? 3.845 -9.004 -7.580 1.00 96.75 245 LEU A O 1
ATOM 2046 N N . LEU A 1 246 ? 5.964 -9.116 -8.281 1.00 97.19 246 LEU A N 1
ATOM 2047 C CA . LEU A 1 246 ? 6.466 -7.941 -7.591 1.00 97.19 246 LEU A CA 1
ATOM 2048 C C . LEU A 1 246 ? 6.808 -6.886 -8.636 1.00 97.19 246 LEU A C 1
ATOM 2050 O O . LEU A 1 246 ? 7.613 -7.142 -9.530 1.00 97.19 246 LEU A O 1
ATOM 2054 N N . PHE A 1 247 ? 6.248 -5.693 -8.484 1.00 96.38 247 PHE A N 1
ATOM 2055 C CA . PHE A 1 247 ? 6.660 -4.522 -9.243 1.00 96.38 247 PHE A CA 1
ATOM 2056 C C . PHE A 1 247 ? 7.116 -3.408 -8.304 1.00 96.38 247 PHE A C 1
ATOM 2058 O O . PHE A 1 247 ? 6.454 -3.124 -7.308 1.00 96.38 247 PHE A O 1
ATOM 2065 N N . ALA A 1 248 ? 8.232 -2.760 -8.617 1.00 94.94 248 ALA A N 1
ATOM 2066 C CA . ALA A 1 248 ? 8.695 -1.585 -7.889 1.00 94.94 248 ALA A CA 1
ATOM 2067 C C . ALA A 1 248 ? 9.174 -0.514 -8.867 1.00 94.94 248 ALA A C 1
ATOM 2069 O O . ALA A 1 248 ? 9.944 -0.830 -9.767 1.00 94.94 248 ALA A O 1
ATOM 2070 N N . SER A 1 249 ? 8.763 0.735 -8.672 1.00 91.56 249 SER A N 1
ATOM 2071 C CA . SER A 1 249 ? 9.335 1.894 -9.362 1.00 91.56 249 SER A CA 1
ATOM 2072 C C . SER A 1 249 ? 10.076 2.769 -8.361 1.00 91.56 249 SER A C 1
ATOM 2074 O O . SER A 1 249 ? 9.680 2.890 -7.196 1.00 91.56 249 SER A O 1
ATOM 2076 N N . SER A 1 250 ? 11.176 3.369 -8.797 1.00 87.44 250 SER A N 1
ATOM 2077 C CA . SER A 1 250 ? 11.856 4.416 -8.044 1.00 87.44 250 SER A CA 1
ATOM 2078 C C . SER A 1 250 ? 11.358 5.798 -8.473 1.00 87.44 250 SER A C 1
ATOM 2080 O O . SER A 1 250 ? 10.867 5.983 -9.581 1.00 87.44 250 SER A O 1
ATOM 2082 N N . LEU A 1 251 ? 11.569 6.800 -7.621 1.00 82.62 251 LEU A N 1
ATOM 2083 C CA . LEU A 1 251 ? 11.338 8.196 -7.992 1.00 82.62 251 LEU A CA 1
ATOM 2084 C C . LEU A 1 251 ? 12.277 8.670 -9.107 1.00 82.62 251 LEU A C 1
ATOM 2086 O O . LEU A 1 251 ? 13.397 8.173 -9.249 1.00 82.62 251 LEU A O 1
ATOM 2090 N N . VAL A 1 252 ? 11.845 9.707 -9.827 1.00 77.75 252 VAL A N 1
ATOM 2091 C CA . VAL A 1 252 ? 12.687 10.430 -10.787 1.00 77.75 252 VAL A CA 1
ATOM 2092 C C . VAL A 1 252 ? 13.860 11.133 -10.090 1.00 77.75 252 VAL A C 1
ATOM 2094 O O . VAL A 1 252 ? 13.710 11.707 -9.011 1.00 77.75 252 VAL A O 1
ATOM 2097 N N . GLU A 1 253 ? 15.027 11.116 -10.737 1.00 75.00 253 GLU A N 1
ATOM 2098 C CA . GLU A 1 253 ? 16.314 11.563 -10.178 1.00 75.00 253 GLU A CA 1
ATOM 2099 C C . GLU A 1 253 ? 16.276 12.965 -9.561 1.00 75.00 253 GLU A C 1
ATOM 2101 O O . GLU A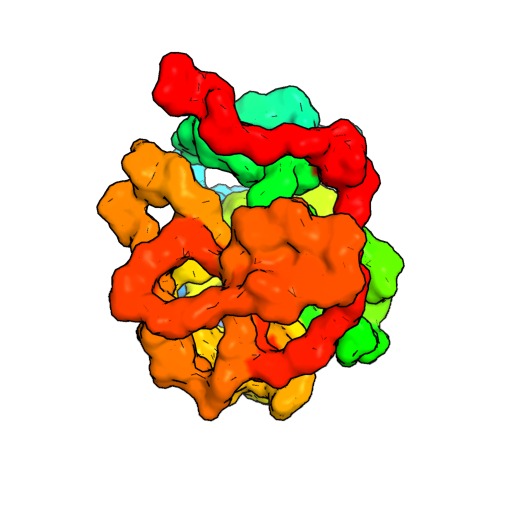 1 253 ? 16.673 13.133 -8.410 1.00 75.00 253 GLU A O 1
ATOM 2106 N N . ARG A 1 254 ? 15.695 13.939 -10.276 1.00 75.56 254 ARG A N 1
ATOM 2107 C CA . ARG A 1 254 ? 15.615 15.344 -9.837 1.00 75.56 254 ARG A CA 1
ATOM 2108 C C . ARG A 1 254 ? 14.984 15.547 -8.459 1.00 75.56 254 ARG A C 1
ATOM 2110 O O . ARG A 1 254 ? 15.264 16.548 -7.818 1.00 75.56 254 ARG A O 1
ATOM 2117 N N . LEU A 1 255 ? 14.117 14.630 -8.017 1.00 74.81 255 LEU A N 1
ATOM 2118 C CA . LEU A 1 255 ? 13.488 14.723 -6.698 1.00 74.81 255 LEU A CA 1
ATOM 2119 C C . LEU A 1 255 ? 14.434 14.273 -5.586 1.00 74.81 255 LEU A C 1
ATOM 2121 O O . LEU A 1 255 ? 14.409 14.852 -4.503 1.00 74.81 255 LEU A O 1
ATOM 2125 N N . HIS A 1 256 ? 15.264 13.256 -5.842 1.00 68.25 256 HIS A N 1
ATOM 2126 C CA . HIS A 1 256 ? 16.241 12.759 -4.866 1.00 68.25 256 HIS A CA 1
ATOM 2127 C C . HIS A 1 256 ? 17.286 13.825 -4.554 1.00 68.25 256 HIS A C 1
ATOM 2129 O O . HIS A 1 256 ? 17.641 14.023 -3.396 1.00 68.25 256 HIS A O 1
ATOM 2135 N N . THR A 1 257 ? 17.741 14.537 -5.584 1.00 64.56 257 THR A N 1
ATOM 2136 C CA . THR A 1 257 ? 18.825 15.517 -5.478 1.00 64.56 257 THR A CA 1
ATOM 2137 C C . THR A 1 257 ? 18.399 16.840 -4.843 1.00 64.56 257 THR A C 1
ATOM 2139 O O . THR A 1 257 ? 19.247 17.517 -4.271 1.00 64.56 257 THR A O 1
ATOM 2142 N N . SER A 1 258 ? 17.119 17.227 -4.933 1.00 62.84 258 SER A N 1
ATOM 2143 C CA . SER A 1 258 ? 16.640 18.526 -4.436 1.00 62.84 258 SER A CA 1
ATOM 2144 C C . SER A 1 258 ? 16.108 18.495 -3.004 1.00 62.84 258 SER A C 1
ATOM 2146 O O . SER A 1 258 ? 16.288 19.465 -2.277 1.00 62.84 258 SER A O 1
ATOM 2148 N N . ASP A 1 259 ? 15.437 17.411 -2.597 1.00 60.34 259 ASP A N 1
ATOM 2149 C CA . ASP A 1 259 ? 14.562 17.453 -1.416 1.00 60.34 259 ASP A CA 1
ATOM 2150 C C . ASP A 1 259 ? 14.714 16.269 -0.445 1.00 60.34 259 ASP A C 1
ATOM 2152 O O . ASP A 1 259 ? 14.191 16.326 0.671 1.00 60.34 259 ASP A O 1
ATOM 2156 N N . TYR A 1 260 ? 15.413 15.193 -0.825 1.00 59.75 260 TYR A N 1
ATOM 2157 C CA . TYR A 1 260 ? 15.488 13.975 -0.012 1.00 59.75 260 TYR A CA 1
ATOM 2158 C C . TYR A 1 260 ? 16.926 13.596 0.347 1.00 59.75 260 TYR A C 1
ATOM 2160 O O . TYR A 1 260 ? 17.458 12.586 -0.108 1.00 59.75 260 TYR A O 1
ATOM 2168 N N . SER A 1 261 ? 17.537 14.366 1.249 1.00 53.84 261 SER A N 1
ATOM 2169 C CA . SER A 1 261 ? 18.932 14.196 1.691 1.00 53.84 261 SER A CA 1
ATOM 2170 C C . SER A 1 261 ? 19.292 12.824 2.290 1.00 53.84 261 SER A C 1
ATOM 2172 O O . SER A 1 261 ? 20.457 12.596 2.593 1.00 53.84 261 SER A O 1
ATOM 2174 N N . ASN A 1 262 ? 18.341 11.896 2.457 1.00 59.03 262 ASN A N 1
ATOM 2175 C CA . ASN A 1 262 ? 18.563 10.604 3.113 1.00 59.03 262 ASN A CA 1
ATOM 2176 C C . ASN A 1 262 ? 17.810 9.412 2.489 1.00 59.03 262 ASN A C 1
ATOM 2178 O O . ASN A 1 262 ? 17.748 8.352 3.113 1.00 59.03 262 ASN A O 1
ATOM 2182 N N . THR A 1 263 ? 17.218 9.544 1.297 1.00 70.81 263 THR A N 1
ATOM 2183 C CA . THR A 1 263 ? 16.542 8.407 0.641 1.00 70.81 263 THR A CA 1
ATOM 2184 C C . THR A 1 263 ? 17.254 8.049 -0.645 1.00 70.81 263 THR A C 1
ATOM 2186 O O . THR A 1 263 ? 17.149 8.758 -1.639 1.00 70.81 263 THR A O 1
ATOM 2189 N N . PHE A 1 264 ? 17.967 6.928 -0.627 1.00 79.38 264 PHE A N 1
ATOM 2190 C CA . PHE A 1 264 ? 18.691 6.432 -1.788 1.00 79.38 264 PHE A CA 1
ATOM 2191 C C . PHE A 1 264 ? 18.066 5.116 -2.239 1.00 79.38 264 PHE A C 1
ATOM 2193 O O . PHE A 1 264 ? 17.844 4.229 -1.408 1.00 79.38 264 PHE A O 1
ATOM 2200 N N . PRO A 1 265 ? 17.752 4.962 -3.531 1.00 83.62 265 PRO A N 1
ATOM 2201 C CA . PRO A 1 265 ? 17.289 3.685 -4.035 1.00 83.62 265 PRO A CA 1
ATOM 2202 C C . PRO A 1 265 ? 18.422 2.653 -3.970 1.00 83.62 265 PRO A C 1
ATOM 2204 O O . PRO A 1 265 ? 19.596 2.981 -4.153 1.00 83.62 265 PRO A O 1
ATOM 2207 N N . LEU A 1 266 ? 18.069 1.387 -3.728 1.00 88.19 266 LEU A N 1
ATOM 2208 C CA . LEU A 1 266 ? 19.025 0.280 -3.817 1.00 88.19 266 LEU A CA 1
ATOM 2209 C C . LEU A 1 266 ? 19.696 0.225 -5.194 1.00 88.19 266 LEU A C 1
ATOM 2211 O O . LEU A 1 266 ? 19.054 0.467 -6.220 1.00 88.19 266 LEU A O 1
ATOM 2215 N N . SER A 1 267 ? 20.970 -0.178 -5.227 1.00 88.31 267 SER A N 1
ATOM 2216 C CA . SER A 1 267 ? 21.629 -0.465 -6.501 1.00 88.31 267 SER A CA 1
ATOM 2217 C C . SER A 1 267 ? 21.023 -1.705 -7.159 1.00 88.31 267 SER A C 1
ATOM 2219 O O . SER A 1 267 ? 20.539 -2.624 -6.494 1.00 88.31 267 SER A O 1
ATOM 2221 N N . GLN A 1 268 ? 21.084 -1.774 -8.488 1.00 88.75 268 GLN A N 1
ATOM 2222 C CA . GLN A 1 268 ? 20.509 -2.892 -9.242 1.00 88.75 268 GLN A CA 1
ATOM 2223 C C . GLN A 1 268 ? 21.125 -4.237 -8.850 1.00 88.75 268 GLN A C 1
ATOM 2225 O O . GLN A 1 268 ? 20.429 -5.248 -8.770 1.00 88.75 268 GLN A O 1
ATOM 2230 N N . ASN A 1 269 ? 22.427 -4.243 -8.556 1.00 89.44 269 ASN A N 1
ATOM 2231 C CA . ASN A 1 269 ? 23.120 -5.422 -8.054 1.00 89.44 269 ASN A CA 1
ATOM 2232 C C . ASN A 1 269 ? 22.569 -5.867 -6.687 1.00 89.44 269 ASN A C 1
ATOM 2234 O O . ASN A 1 269 ? 22.326 -7.051 -6.475 1.00 89.44 269 ASN A O 1
ATOM 2238 N N . GLN A 1 270 ? 22.316 -4.930 -5.766 1.00 91.81 270 GLN A N 1
ATOM 2239 C CA . GLN A 1 270 ? 21.713 -5.256 -4.469 1.00 91.81 270 GLN A CA 1
ATOM 2240 C C . GLN A 1 270 ? 20.300 -5.823 -4.628 1.00 91.81 270 GLN A C 1
ATOM 2242 O O . GLN A 1 270 ? 19.994 -6.854 -4.039 1.00 91.81 270 GLN A O 1
ATOM 2247 N N . ILE A 1 271 ? 19.468 -5.212 -5.476 1.00 92.56 271 ILE A N 1
ATOM 2248 C CA . ILE A 1 271 ? 18.115 -5.705 -5.771 1.00 92.56 271 ILE A CA 1
ATOM 2249 C C . ILE A 1 271 ? 18.159 -7.157 -6.253 1.00 92.56 271 ILE A C 1
ATOM 2251 O O . ILE A 1 271 ? 17.453 -8.005 -5.714 1.00 92.56 271 ILE A O 1
ATOM 2255 N N . ARG A 1 272 ? 19.021 -7.463 -7.232 1.00 91.81 272 ARG A N 1
ATOM 2256 C CA . ARG A 1 272 ? 19.175 -8.825 -7.769 1.00 91.81 272 ARG A CA 1
ATOM 2257 C C . ARG A 1 272 ? 19.618 -9.828 -6.703 1.00 91.81 272 ARG A C 1
ATOM 2259 O O . ARG A 1 272 ? 19.168 -10.964 -6.743 1.00 91.81 272 ARG A O 1
ATOM 2266 N N . LYS A 1 273 ? 20.457 -9.412 -5.746 1.00 93.56 273 LYS A N 1
ATOM 2267 C CA . LYS A 1 273 ? 20.894 -10.254 -4.617 1.00 93.56 273 LYS A CA 1
ATOM 2268 C C . LYS A 1 273 ? 19.792 -10.517 -3.589 1.00 93.56 273 LYS A C 1
ATOM 2270 O O . LYS A 1 273 ? 19.850 -11.528 -2.901 1.00 93.56 273 LYS A O 1
ATOM 2275 N N . PHE A 1 274 ? 18.833 -9.605 -3.441 1.00 94.75 274 PHE A N 1
ATOM 2276 C CA . PHE A 1 274 ? 17.760 -9.728 -2.446 1.00 94.75 274 PHE A CA 1
ATOM 2277 C C . PHE A 1 274 ? 16.535 -10.481 -2.970 1.00 94.75 274 PHE A C 1
ATOM 2279 O O . PHE A 1 274 ? 15.695 -10.915 -2.182 1.00 94.75 274 PHE A O 1
ATOM 2286 N N . LEU A 1 275 ? 16.421 -10.645 -4.289 1.00 95.94 275 LEU A N 1
ATOM 2287 C CA . LEU A 1 275 ? 15.328 -11.385 -4.903 1.00 95.94 275 LEU A CA 1
ATOM 2288 C C . LEU A 1 275 ? 15.678 -12.872 -5.076 1.00 95.94 275 LEU A C 1
ATOM 2290 O O . LEU A 1 275 ? 16.818 -13.196 -5.400 1.00 95.94 275 LEU A O 1
ATOM 2294 N N . PRO A 1 276 ? 14.705 -13.792 -4.925 1.00 94.75 276 PRO A N 1
ATOM 2295 C CA . PRO A 1 276 ? 14.962 -15.238 -4.997 1.00 94.75 276 PRO A CA 1
ATOM 2296 C C . PRO A 1 276 ? 15.415 -15.755 -6.366 1.00 94.75 276 PRO A C 1
ATOM 2298 O O . PRO A 1 276 ? 15.912 -16.871 -6.478 1.00 94.75 276 PRO A O 1
ATOM 2301 N N . SER A 1 277 ? 15.165 -14.994 -7.429 1.00 94.56 277 SER A N 1
ATOM 2302 C CA . SER A 1 277 ? 15.475 -15.381 -8.803 1.00 94.56 277 SER A CA 1
ATOM 2303 C C . SER A 1 277 ? 15.662 -14.142 -9.673 1.00 94.56 277 SER A C 1
ATOM 2305 O O . SER A 1 277 ? 15.499 -13.011 -9.208 1.00 94.56 277 SER A O 1
ATOM 2307 N N . SER A 1 278 ? 16.008 -14.350 -10.948 1.00 93.56 278 SER A N 1
ATOM 2308 C CA . SER A 1 278 ? 16.221 -13.246 -11.883 1.00 93.56 278 SER A CA 1
ATOM 2309 C C . SER A 1 278 ? 15.015 -12.300 -11.950 1.00 93.56 278 SER A C 1
ATOM 2311 O O . SER A 1 278 ? 13.854 -12.722 -11.923 1.00 93.56 278 SER A O 1
ATOM 2313 N N . CYS A 1 279 ? 15.317 -11.011 -12.068 1.00 93.94 279 CYS A N 1
ATOM 2314 C CA . CYS A 1 279 ? 14.349 -9.951 -12.289 1.00 93.94 279 CYS A CA 1
ATOM 2315 C C . CYS A 1 279 ? 14.690 -9.146 -13.545 1.00 93.94 279 CYS A C 1
ATOM 2317 O O . CYS A 1 279 ? 15.850 -9.083 -13.979 1.00 93.94 279 CYS A O 1
ATOM 2319 N N . GLN A 1 280 ? 13.675 -8.485 -14.089 1.00 92.81 280 GLN A N 1
ATOM 2320 C CA . GLN A 1 280 ? 13.822 -7.505 -15.154 1.00 92.81 280 GLN A CA 1
ATOM 2321 C C . GLN A 1 280 ? 13.877 -6.113 -14.537 1.00 92.81 280 GLN A C 1
ATOM 2323 O O . GLN A 1 280 ? 13.040 -5.759 -13.708 1.00 92.81 280 GLN A O 1
ATOM 2328 N N . ILE A 1 281 ? 14.881 -5.337 -14.932 1.00 91.31 281 ILE A N 1
ATOM 2329 C CA . ILE A 1 281 ? 15.048 -3.949 -14.513 1.00 91.31 281 ILE A CA 1
ATOM 2330 C C . ILE A 1 281 ? 15.047 -3.112 -15.783 1.00 91.31 281 ILE A C 1
ATOM 2332 O O . ILE A 1 281 ? 15.808 -3.400 -16.706 1.00 91.31 281 ILE A O 1
ATOM 2336 N N . PHE A 1 282 ? 14.184 -2.109 -15.825 1.00 89.00 282 PHE A N 1
ATOM 2337 C CA . PHE A 1 282 ? 13.933 -1.285 -16.996 1.00 89.00 282 PHE A CA 1
ATOM 2338 C C . PHE A 1 282 ? 14.490 0.119 -16.793 1.00 89.00 282 PHE A C 1
ATOM 2340 O O . PHE A 1 282 ? 14.344 0.706 -15.716 1.00 89.00 282 PHE A O 1
ATOM 2347 N N . ASP A 1 283 ? 15.082 0.655 -17.854 1.00 84.38 283 ASP A N 1
ATOM 2348 C CA . ASP A 1 283 ? 15.353 2.075 -18.001 1.00 84.38 283 ASP A CA 1
ATOM 2349 C C . ASP A 1 283 ? 14.119 2.753 -18.584 1.00 84.38 283 ASP A C 1
ATOM 2351 O O . ASP A 1 283 ? 13.731 2.531 -19.734 1.00 84.38 283 ASP A O 1
ATOM 2355 N N . GLU A 1 284 ? 13.479 3.583 -17.775 1.00 78.62 284 GLU A N 1
ATOM 2356 C CA . GLU A 1 284 ? 12.279 4.286 -18.201 1.00 78.62 284 GLU A CA 1
ATOM 2357 C C . GLU A 1 284 ? 12.555 5.261 -19.344 1.00 78.62 284 GLU A C 1
ATOM 2359 O O . GLU A 1 284 ? 11.691 5.430 -20.196 1.00 78.62 284 GLU A O 1
ATOM 2364 N N . ILE A 1 285 ? 13.736 5.886 -19.401 1.00 77.44 285 ILE A N 1
ATOM 2365 C CA . ILE A 1 285 ? 14.059 6.855 -20.456 1.00 77.44 285 ILE A CA 1
ATOM 2366 C C . ILE A 1 285 ? 14.180 6.131 -21.793 1.00 77.44 285 ILE A C 1
ATOM 2368 O O . ILE A 1 285 ? 13.528 6.527 -22.761 1.00 77.44 285 ILE A O 1
ATOM 2372 N N . ILE A 1 286 ? 14.959 5.046 -21.824 1.00 80.81 286 ILE A N 1
ATOM 2373 C CA . ILE A 1 286 ? 15.144 4.241 -23.038 1.00 80.81 286 ILE A CA 1
ATOM 2374 C C . ILE A 1 286 ? 13.793 3.707 -23.516 1.00 80.81 286 ILE A C 1
ATOM 2376 O O . ILE A 1 286 ? 13.472 3.810 -24.699 1.00 80.81 286 ILE A O 1
ATOM 2380 N N . LEU A 1 287 ? 12.958 3.213 -22.596 1.00 79.62 287 LEU A N 1
ATOM 2381 C CA . LEU A 1 287 ? 11.625 2.739 -22.949 1.00 79.62 287 LEU A CA 1
ATOM 2382 C C . LEU A 1 287 ? 10.783 3.828 -23.614 1.00 79.62 287 LEU A C 1
ATOM 2384 O O . LEU A 1 287 ? 10.169 3.576 -24.648 1.00 79.62 287 LEU A O 1
ATOM 2388 N N . CYS A 1 288 ? 10.752 5.027 -23.027 1.00 74.88 288 CYS A N 1
ATOM 2389 C CA . CYS A 1 288 ? 9.991 6.157 -23.556 1.00 74.88 288 CYS A CA 1
ATOM 2390 C C . CYS A 1 288 ? 10.423 6.510 -24.982 1.00 74.88 288 CYS A C 1
ATOM 2392 O O . CYS A 1 288 ? 9.574 6.729 -25.844 1.00 74.88 288 CYS A O 1
ATOM 2394 N N . GLN A 1 289 ? 11.734 6.523 -25.237 1.00 77.06 289 GLN A N 1
ATOM 2395 C CA . GLN A 1 289 ? 12.307 6.794 -26.559 1.00 77.06 289 GLN A CA 1
ATOM 2396 C C . GLN A 1 289 ? 11.940 5.720 -27.588 1.00 77.06 289 GLN A C 1
ATOM 2398 O O . GLN A 1 289 ? 11.869 6.005 -28.780 1.00 77.06 289 GLN A O 1
ATOM 2403 N N . GLN A 1 290 ? 11.688 4.494 -27.130 1.00 80.00 290 GLN A N 1
ATOM 2404 C CA . GLN A 1 290 ? 11.469 3.341 -27.991 1.00 80.00 290 GLN A CA 1
ATOM 2405 C C . GLN A 1 290 ? 9.999 2.943 -28.147 1.00 80.00 290 GLN A C 1
ATOM 2407 O O . GLN A 1 290 ? 9.730 1.971 -28.844 1.00 80.00 290 GLN A O 1
ATOM 2412 N N . LEU A 1 291 ? 9.039 3.656 -27.544 1.00 72.88 291 LEU A N 1
ATOM 2413 C CA . LEU A 1 291 ? 7.616 3.266 -27.529 1.00 72.88 291 LEU A CA 1
ATOM 2414 C C . LEU A 1 291 ? 6.972 3.059 -28.913 1.00 72.88 291 LEU A C 1
ATOM 2416 O O . LEU A 1 291 ? 5.933 2.407 -29.005 1.00 72.88 291 LEU A O 1
ATOM 2420 N N . SER A 1 292 ? 7.556 3.600 -29.983 1.00 69.50 292 SER A N 1
ATOM 2421 C CA . SER A 1 292 ? 7.135 3.358 -31.370 1.00 69.50 292 SER A CA 1
ATOM 2422 C C . SER A 1 292 ? 7.523 1.970 -31.899 1.00 69.50 292 SER A C 1
ATOM 2424 O O . SER A 1 292 ? 7.020 1.552 -32.942 1.00 69.50 292 SER A O 1
ATOM 2426 N N . HIS A 1 293 ? 8.398 1.243 -31.202 1.00 74.88 293 HIS A N 1
ATOM 2427 C CA . HIS A 1 293 ? 8.913 -0.054 -31.622 1.00 74.88 293 HIS A CA 1
ATOM 2428 C C . HIS A 1 293 ? 8.165 -1.219 -30.951 1.00 74.88 293 HIS A C 1
ATOM 2430 O O . HIS A 1 293 ? 7.944 -1.197 -29.740 1.00 74.88 293 HIS A O 1
ATOM 2436 N N . PRO A 1 294 ? 7.864 -2.310 -31.685 1.00 70.38 294 PRO A N 1
ATOM 2437 C CA . PRO A 1 294 ? 7.193 -3.491 -31.125 1.00 70.38 294 PRO A CA 1
ATOM 2438 C C . PRO A 1 294 ? 7.927 -4.183 -29.960 1.00 70.38 294 PRO A C 1
ATOM 2440 O O . PRO A 1 294 ? 7.306 -4.942 -29.220 1.00 70.38 294 PRO A O 1
ATOM 2443 N N . GLN A 1 295 ? 9.236 -3.948 -29.815 1.00 75.56 295 GLN A N 1
ATOM 2444 C CA . GLN A 1 295 ? 10.119 -4.571 -28.815 1.00 75.56 295 GLN A CA 1
ATOM 2445 C C . GLN A 1 295 ? 10.675 -3.563 -27.789 1.00 75.56 295 GLN A C 1
ATOM 2447 O O . GLN A 1 295 ? 11.694 -3.820 -27.150 1.00 75.56 295 GLN A O 1
ATOM 2452 N N . ALA A 1 296 ? 10.027 -2.402 -27.627 1.00 77.75 296 ALA A N 1
ATOM 2453 C CA . ALA A 1 296 ? 10.508 -1.304 -26.778 1.00 77.75 296 ALA A CA 1
ATOM 2454 C C . ALA A 1 296 ? 10.901 -1.746 -25.358 1.00 77.75 296 ALA A C 1
ATOM 2456 O O . ALA A 1 296 ? 11.911 -1.319 -24.812 1.00 77.75 296 ALA A O 1
ATOM 2457 N N . LEU A 1 297 ? 10.113 -2.641 -24.765 1.00 76.38 297 LEU A N 1
ATOM 2458 C CA . LEU A 1 297 ? 10.294 -3.079 -23.385 1.00 76.38 297 LEU A CA 1
ATOM 2459 C C . LEU A 1 297 ? 11.463 -4.051 -23.204 1.00 76.38 297 LEU A C 1
ATOM 2461 O O . LEU A 1 297 ? 12.121 -4.042 -22.167 1.00 76.38 297 LEU A O 1
ATOM 2465 N N . GLN A 1 298 ? 11.736 -4.880 -24.211 1.00 80.44 298 GLN A N 1
ATOM 2466 C CA . GLN A 1 298 ? 12.926 -5.727 -24.241 1.00 80.44 298 GLN A CA 1
ATOM 2467 C C . GLN A 1 298 ? 14.182 -4.872 -24.433 1.00 80.44 298 GLN A C 1
ATOM 2469 O O . GLN A 1 298 ? 15.188 -5.089 -23.762 1.00 80.44 298 GLN A O 1
ATOM 2474 N N . ASN A 1 299 ? 14.092 -3.863 -25.297 1.00 79.25 299 ASN A N 1
ATOM 2475 C CA . ASN A 1 299 ? 15.199 -2.971 -25.623 1.00 79.25 299 ASN A CA 1
ATOM 2476 C C . ASN A 1 299 ? 15.537 -1.983 -24.492 1.00 79.25 299 ASN A C 1
ATOM 2478 O O . ASN A 1 299 ? 16.650 -1.463 -24.448 1.00 79.25 299 ASN A O 1
ATOM 2482 N N . SER A 1 300 ? 14.618 -1.758 -23.548 1.00 80.12 300 SER A N 1
ATOM 2483 C CA . SER A 1 300 ? 14.832 -0.898 -22.381 1.00 80.12 300 SER A CA 1
ATOM 2484 C C . SER A 1 300 ? 15.422 -1.619 -21.164 1.00 80.12 300 SER A C 1
ATOM 2486 O O . SER A 1 300 ? 15.460 -1.045 -20.075 1.00 80.12 300 SER A O 1
ATOM 2488 N N . LEU A 1 301 ? 15.819 -2.889 -21.284 1.00 81.56 301 LEU A N 1
ATOM 2489 C CA . LEU A 1 301 ? 16.389 -3.644 -20.168 1.00 81.56 301 LEU A CA 1
ATOM 2490 C C . LEU A 1 301 ? 17.781 -3.128 -19.791 1.00 81.56 301 LEU A C 1
ATOM 2492 O O . LEU A 1 301 ? 18.649 -2.921 -20.636 1.00 81.56 301 LEU A O 1
ATOM 2496 N N . LEU A 1 302 ? 18.009 -2.973 -18.489 1.00 78.31 302 LEU A N 1
ATOM 2497 C CA . LEU A 1 302 ? 19.281 -2.514 -17.952 1.00 78.31 302 LEU A CA 1
ATOM 2498 C C . LEU A 1 302 ? 20.238 -3.668 -17.673 1.00 78.31 302 LEU A C 1
ATOM 2500 O O . LEU A 1 302 ? 19.903 -4.637 -16.978 1.00 78.31 302 LEU A O 1
ATOM 2504 N N . ALA A 1 303 ? 21.468 -3.501 -18.161 1.00 81.12 303 ALA A N 1
ATOM 2505 C CA . ALA A 1 303 ? 22.599 -4.300 -17.726 1.00 81.12 303 ALA A CA 1
ATOM 2506 C C . ALA A 1 303 ? 22.855 -4.067 -16.224 1.00 81.12 303 ALA A C 1
ATOM 2508 O O . ALA A 1 303 ? 22.684 -2.944 -15.746 1.00 81.12 303 ALA A O 1
ATOM 2509 N N . PRO A 1 304 ? 23.273 -5.094 -15.465 1.00 78.31 304 PRO A N 1
ATOM 2510 C CA . PRO A 1 304 ? 23.606 -4.926 -14.056 1.00 78.31 304 PRO A CA 1
ATOM 2511 C C . PRO A 1 304 ? 24.743 -3.912 -13.865 1.00 78.31 304 PRO A C 1
ATOM 2513 O O . PRO A 1 304 ? 25.826 -4.087 -14.417 1.00 78.31 304 PRO A O 1
ATOM 2516 N N . THR A 1 305 ? 24.519 -2.889 -13.039 1.00 74.38 305 THR A N 1
ATOM 2517 C CA . THR A 1 305 ? 25.552 -1.913 -12.654 1.00 74.38 305 THR A CA 1
ATOM 2518 C C . THR A 1 305 ? 25.867 -1.982 -11.160 1.00 74.38 305 THR A C 1
ATOM 2520 O O . THR A 1 305 ? 25.011 -2.315 -10.332 1.00 74.38 305 THR A O 1
ATOM 2523 N N . SER A 1 306 ? 27.115 -1.666 -10.799 1.00 69.31 306 SER A N 1
ATOM 2524 C CA . SER A 1 306 ? 27.535 -1.481 -9.403 1.00 69.31 306 SER A CA 1
ATOM 2525 C C . SER A 1 306 ? 27.061 -0.140 -8.838 1.00 69.31 306 SER A C 1
ATOM 2527 O O . SER A 1 306 ? 26.740 -0.059 -7.652 1.00 69.31 306 SER A O 1
ATOM 2529 N N . THR A 1 307 ? 26.965 0.887 -9.685 1.00 69.81 307 THR A N 1
ATOM 2530 C CA . THR A 1 307 ? 26.463 2.208 -9.313 1.00 69.81 307 THR A CA 1
ATOM 2531 C C . THR A 1 307 ? 24.938 2.192 -9.180 1.00 69.81 307 THR A C 1
ATOM 2533 O O . THR A 1 307 ? 24.248 1.602 -10.025 1.00 69.81 307 THR A O 1
ATOM 2536 N N . PRO A 1 308 ? 24.382 2.808 -8.121 1.00 62.81 308 PRO A N 1
ATOM 2537 C CA . PRO A 1 308 ? 22.948 2.991 -8.024 1.00 62.81 308 PRO A CA 1
ATOM 2538 C C . PRO A 1 308 ? 22.493 3.913 -9.152 1.00 62.81 308 PRO A C 1
ATOM 2540 O O . PRO A 1 308 ? 22.958 5.043 -9.271 1.00 62.81 308 PRO A O 1
ATOM 2543 N N . LYS A 1 309 ? 21.570 3.423 -9.981 1.00 70.31 309 LYS A N 1
ATOM 2544 C CA . LYS A 1 309 ? 20.768 4.297 -10.829 1.00 70.31 309 LYS A CA 1
ATOM 2545 C C . LYS A 1 309 ? 19.591 4.780 -9.997 1.00 70.31 309 LYS A C 1
ATOM 2547 O O . LYS A 1 309 ? 18.865 3.960 -9.437 1.00 70.31 309 LYS A O 1
ATOM 2552 N N . PHE A 1 310 ? 19.398 6.094 -9.930 1.00 74.06 310 PHE A N 1
ATOM 2553 C CA . PHE A 1 310 ? 18.293 6.687 -9.174 1.00 74.06 310 PHE A CA 1
ATOM 2554 C C . PHE A 1 310 ? 16.922 6.344 -9.747 1.00 74.06 310 PHE A C 1
ATOM 2556 O O . PHE A 1 310 ? 15.922 6.399 -9.033 1.00 74.06 310 PHE A O 1
ATOM 2563 N N . ARG A 1 311 ? 16.906 5.981 -11.033 1.00 80.38 311 ARG A N 1
ATOM 2564 C CA . ARG A 1 311 ? 15.714 5.712 -11.812 1.00 80.38 311 ARG A CA 1
ATOM 2565 C C . ARG A 1 311 ? 15.716 4.295 -12.371 1.00 80.38 311 ARG A C 1
ATOM 2567 O O . ARG A 1 311 ? 16.573 3.944 -13.182 1.00 80.38 311 ARG A O 1
ATOM 2574 N N . TYR A 1 312 ? 14.752 3.496 -11.939 1.00 85.75 312 TYR A N 1
ATOM 2575 C CA . TYR A 1 312 ? 14.442 2.192 -12.497 1.00 85.75 312 TYR A CA 1
ATOM 2576 C C . TYR A 1 312 ? 13.002 1.793 -12.188 1.00 85.75 312 TYR A C 1
ATOM 2578 O O . TYR A 1 312 ? 12.427 2.163 -11.163 1.00 85.75 312 TYR A O 1
ATOM 2586 N N . SER A 1 313 ? 12.479 0.916 -13.035 1.00 90.69 313 SER A N 1
ATOM 2587 C CA . SER A 1 313 ? 11.369 0.047 -12.670 1.00 90.69 313 SER A CA 1
ATOM 2588 C C . SER A 1 313 ? 11.836 -1.402 -12.668 1.00 90.69 313 SER A C 1
ATOM 2590 O O . SER A 1 313 ? 12.646 -1.818 -13.494 1.00 90.69 313 SER A O 1
ATOM 2592 N N . LEU A 1 314 ? 11.337 -2.174 -11.719 1.00 93.31 314 LEU A N 1
ATOM 2593 C CA . LEU A 1 314 ? 11.701 -3.555 -11.451 1.00 93.31 314 LEU A CA 1
ATOM 2594 C C . LEU A 1 314 ? 10.454 -4.421 -11.567 1.00 93.31 314 LEU A C 1
ATOM 2596 O O . LEU A 1 314 ? 9.419 -4.098 -10.989 1.00 93.31 314 LEU A O 1
ATOM 2600 N N . LEU A 1 315 ? 10.595 -5.562 -12.233 1.00 93.62 315 LEU A N 1
ATOM 2601 C CA . LEU A 1 315 ? 9.601 -6.623 -12.266 1.00 93.62 315 LEU A CA 1
ATOM 2602 C C . LEU A 1 315 ? 10.236 -7.957 -11.874 1.00 93.62 315 LEU A C 1
ATOM 2604 O O . LEU A 1 315 ? 11.273 -8.352 -12.414 1.00 93.62 315 LEU A O 1
ATOM 2608 N N . TRP A 1 316 ? 9.590 -8.664 -10.952 1.00 95.75 316 TRP A N 1
ATOM 2609 C CA . TRP A 1 316 ? 9.995 -9.994 -10.516 1.00 95.75 316 TRP A CA 1
ATOM 2610 C C . TRP A 1 316 ? 8.785 -10.935 -10.366 1.00 95.75 316 TRP A C 1
ATOM 2612 O O . TRP A 1 316 ? 7.746 -10.490 -9.882 1.00 95.75 316 TRP A O 1
ATOM 2622 N N . PRO A 1 317 ? 8.909 -12.229 -10.713 1.00 93.88 317 PRO A N 1
ATOM 2623 C CA . PRO A 1 317 ? 10.023 -12.820 -11.458 1.00 93.88 317 PRO A CA 1
ATOM 2624 C C . PRO A 1 317 ? 10.108 -12.267 -12.888 1.00 93.88 317 PRO A C 1
ATOM 2626 O O . PRO A 1 317 ? 9.154 -11.672 -13.391 1.00 93.88 317 PRO A O 1
ATOM 2629 N N . SER A 1 318 ? 11.260 -12.448 -13.541 1.00 87.38 318 SER A N 1
ATOM 2630 C CA . SER A 1 318 ? 11.395 -12.158 -14.974 1.00 87.38 318 SER A CA 1
ATOM 2631 C C . SER A 1 318 ? 10.319 -12.892 -15.773 1.00 87.38 318 SER A C 1
ATOM 2633 O O . SER A 1 318 ? 10.140 -14.100 -15.607 1.00 87.38 318 SER A O 1
ATOM 2635 N N . GLN A 1 319 ? 9.631 -12.184 -16.666 1.00 85.94 319 GLN A N 1
ATOM 2636 C CA . GLN A 1 319 ? 8.583 -12.772 -17.495 1.00 85.94 319 GLN A CA 1
ATOM 2637 C C . GLN A 1 319 ? 8.484 -12.123 -18.875 1.00 85.94 319 GLN A C 1
ATOM 2639 O O . GLN A 1 319 ? 8.945 -11.004 -19.103 1.00 85.94 319 GLN A O 1
ATOM 2644 N N . ALA A 1 320 ? 7.852 -12.834 -19.809 1.00 82.31 320 ALA A N 1
ATOM 2645 C CA . ALA A 1 320 ? 7.459 -12.244 -21.078 1.00 82.31 320 ALA A CA 1
ATOM 2646 C C . ALA A 1 320 ? 6.379 -11.187 -20.817 1.00 82.31 320 ALA A C 1
ATOM 2648 O O . ALA A 1 320 ? 5.312 -11.489 -20.279 1.00 82.31 320 ALA A O 1
ATOM 2649 N N . LEU A 1 321 ? 6.677 -9.944 -21.178 1.00 74.50 321 LEU A N 1
ATOM 2650 C CA . LEU A 1 321 ? 5.740 -8.835 -21.071 1.00 74.50 321 LEU A CA 1
ATOM 2651 C C . LEU A 1 321 ? 4.993 -8.640 -22.393 1.00 74.50 321 LEU A C 1
ATOM 2653 O O . LEU A 1 321 ? 5.529 -8.982 -23.452 1.00 74.50 321 LEU A O 1
ATOM 2657 N N . PRO A 1 322 ? 3.759 -8.106 -22.351 1.00 76.50 322 PRO A N 1
ATOM 2658 C CA . PRO A 1 322 ? 3.031 -7.783 -23.568 1.00 76.50 322 PRO A CA 1
ATOM 2659 C C . PRO A 1 322 ? 3.828 -6.781 -24.413 1.00 76.50 322 PRO A C 1
ATOM 2661 O O . PRO A 1 322 ? 4.485 -5.889 -23.881 1.00 76.50 322 PRO A O 1
ATOM 2664 N N . SER A 1 323 ? 3.730 -6.893 -25.741 1.00 70.75 323 SER A N 1
ATOM 2665 C CA . SER A 1 323 ? 4.387 -5.959 -26.673 1.00 70.75 323 SER A CA 1
ATOM 2666 C C . SER A 1 323 ? 3.823 -4.537 -26.601 1.00 70.75 323 SER A C 1
ATOM 2668 O O . SER A 1 323 ? 4.416 -3.601 -27.130 1.00 70.75 323 SER A O 1
ATOM 2670 N N . LYS A 1 324 ? 2.670 -4.361 -25.944 1.00 74.06 324 LYS A N 1
ATOM 2671 C CA . LYS A 1 324 ? 2.010 -3.074 -25.746 1.00 74.06 324 LYS A CA 1
ATOM 2672 C C . LYS A 1 324 ? 1.848 -2.794 -24.262 1.00 74.06 324 LYS A C 1
ATOM 2674 O O . LYS A 1 324 ? 1.274 -3.599 -23.529 1.00 74.06 324 LYS A O 1
ATOM 2679 N N . ILE A 1 325 ? 2.306 -1.618 -23.853 1.00 76.81 325 ILE A N 1
ATOM 2680 C CA . ILE A 1 325 ? 2.068 -1.078 -22.518 1.00 76.81 325 ILE A CA 1
ATOM 2681 C C . ILE A 1 325 ? 0.781 -0.253 -22.562 1.00 76.81 325 ILE A C 1
ATOM 2683 O O . ILE A 1 325 ? 0.453 0.363 -23.576 1.00 76.81 325 ILE A O 1
ATOM 2687 N N . PHE A 1 326 ? 0.036 -0.232 -21.462 1.00 81.56 326 PHE A N 1
ATOM 2688 C CA . PHE A 1 326 ? -1.074 0.691 -21.300 1.00 81.56 326 PHE A CA 1
ATOM 2689 C C . PHE A 1 326 ? -0.511 2.109 -21.193 1.00 81.56 326 PHE A C 1
ATOM 2691 O O . PHE A 1 326 ? 0.153 2.448 -20.214 1.00 81.56 326 PHE A O 1
ATOM 2698 N N . ILE A 1 327 ? -0.803 2.940 -22.190 1.00 78.75 327 ILE A N 1
ATOM 2699 C CA . ILE A 1 327 ? -0.420 4.350 -22.203 1.00 78.75 327 ILE A CA 1
ATOM 2700 C C . ILE A 1 327 ? -1.690 5.180 -21.983 1.00 78.75 327 ILE A C 1
ATOM 2702 O O . ILE A 1 327 ? -2.592 5.148 -22.824 1.00 78.75 327 ILE A O 1
ATOM 2706 N N . PRO A 1 328 ? -1.802 5.925 -20.868 1.00 73.50 328 PRO A N 1
ATOM 2707 C CA . PRO A 1 328 ? -2.879 6.886 -20.680 1.00 73.50 328 PRO A CA 1
ATOM 2708 C C . PRO A 1 328 ? -3.013 7.832 -21.887 1.00 73.50 328 PRO A C 1
ATOM 2710 O O . PRO A 1 328 ? -2.000 8.372 -22.335 1.00 73.50 328 PRO A O 1
ATOM 2713 N N . PRO A 1 329 ? -4.236 8.134 -22.363 1.00 78.12 329 PRO A N 1
ATOM 2714 C CA . PRO A 1 329 ? -4.431 9.057 -23.486 1.00 78.12 329 PRO A CA 1
ATOM 2715 C C . PRO A 1 329 ? -3.774 10.431 -23.285 1.00 78.12 329 PRO A C 1
ATOM 2717 O O . PRO A 1 329 ? -3.270 11.023 -24.234 1.00 78.12 329 PRO A O 1
ATOM 2720 N N . SER A 1 330 ? -3.705 10.907 -22.036 1.00 72.88 330 SER A N 1
ATOM 2721 C CA . SER A 1 330 ? -3.035 12.159 -21.662 1.00 72.88 330 SER A CA 1
ATOM 2722 C C . SER A 1 330 ? -1.534 12.184 -21.966 1.00 72.88 330 SER A C 1
ATOM 2724 O O . SER A 1 330 ? -0.970 13.266 -22.101 1.00 72.88 330 SER A O 1
ATOM 2726 N N . LEU A 1 331 ? -0.885 11.018 -22.049 1.00 70.31 331 LEU A N 1
ATOM 2727 C CA . LEU A 1 331 ? 0.535 10.895 -22.381 1.00 70.31 331 LEU A CA 1
ATOM 2728 C C . LEU A 1 331 ? 0.769 10.781 -23.888 1.00 70.31 331 LEU A C 1
ATOM 2730 O O . LEU A 1 331 ? 1.783 11.267 -24.369 1.00 70.31 331 LEU A O 1
ATOM 2734 N N . LEU A 1 332 ? -0.184 10.236 -24.653 1.00 69.12 332 LEU A N 1
ATOM 2735 C CA . LEU A 1 332 ? -0.070 10.148 -26.118 1.00 69.12 332 LEU A CA 1
ATOM 2736 C C . LEU A 1 332 ? -0.012 11.527 -26.795 1.00 69.12 332 LEU A C 1
ATOM 2738 O O . LEU A 1 332 ? 0.553 11.664 -27.875 1.00 69.12 332 LEU A O 1
ATOM 2742 N N . GLN A 1 333 ? -0.593 12.549 -26.163 1.00 67.25 333 GLN A N 1
ATOM 2743 C CA . GLN A 1 333 ? -0.645 13.910 -26.703 1.00 67.25 333 GLN A CA 1
ATOM 2744 C C . GLN A 1 333 ? 0.598 14.750 -26.367 1.00 67.25 333 GLN A C 1
ATOM 2746 O O . GLN A 1 333 ? 0.839 15.764 -27.019 1.00 67.25 333 GLN A O 1
ATOM 2751 N N . LYS A 1 334 ? 1.403 14.353 -25.371 1.00 60.06 334 LYS A N 1
ATOM 2752 C CA . LYS A 1 334 ? 2.588 15.105 -24.938 1.00 60.06 334 LYS A CA 1
ATOM 2753 C C . LYS A 1 334 ? 3.852 14.443 -25.487 1.00 60.06 334 LYS A C 1
ATOM 2755 O O . LYS A 1 334 ? 4.263 13.395 -25.010 1.00 60.06 334 LYS A O 1
ATOM 2760 N N . LYS A 1 335 ? 4.479 15.073 -26.486 1.00 52.44 335 LYS A N 1
ATOM 2761 C CA . LYS A 1 335 ? 5.700 14.562 -27.140 1.00 52.44 335 LYS A CA 1
ATOM 2762 C C . LYS A 1 335 ? 7.012 14.890 -26.412 1.00 52.44 335 LYS A C 1
ATOM 2764 O O . LYS A 1 335 ? 8.056 14.414 -26.841 1.00 52.44 335 LYS A O 1
ATOM 2769 N N . HIS A 1 336 ? 6.989 15.695 -25.350 1.00 52.72 336 HIS A N 1
ATOM 2770 C CA . HIS A 1 336 ? 8.214 16.206 -24.728 1.00 52.72 336 HIS A CA 1
ATOM 2771 C C . HIS A 1 336 ? 8.455 15.595 -23.342 1.00 52.72 336 HIS A C 1
ATOM 2773 O O . HIS A 1 336 ? 7.621 15.722 -22.445 1.00 52.72 336 HIS A O 1
ATOM 2779 N N . THR A 1 337 ? 9.619 14.964 -23.172 1.00 52.62 337 THR A N 1
ATOM 2780 C CA . THR A 1 337 ? 10.268 14.732 -21.872 1.00 52.62 337 THR A CA 1
ATOM 2781 C C . THR A 1 337 ? 10.571 16.076 -21.215 1.00 52.62 337 THR A C 1
ATOM 2783 O O . THR A 1 337 ? 11.140 16.956 -21.860 1.00 52.62 337 THR A O 1
ATOM 2786 N N . LEU A 1 338 ? 10.245 16.240 -19.931 1.00 52.31 338 LEU A N 1
ATOM 2787 C CA . LEU A 1 338 ? 10.472 17.495 -19.193 1.00 52.31 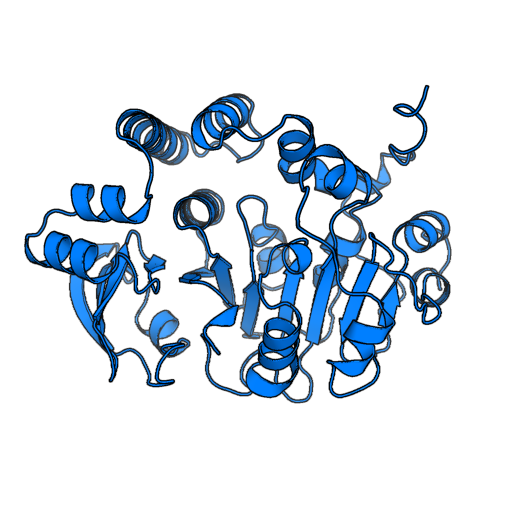338 LEU A CA 1
ATOM 2788 C C . LEU A 1 338 ? 11.957 17.754 -18.867 1.00 52.31 338 LEU A C 1
ATOM 2790 O O . LEU A 1 338 ? 12.268 18.728 -18.193 1.00 52.31 338 LEU A O 1
ATOM 2794 N N . TRP A 1 339 ? 12.879 16.913 -19.338 1.00 43.75 339 TRP A N 1
ATOM 2795 C CA . TRP A 1 339 ? 14.320 17.074 -19.123 1.00 43.75 339 TRP A CA 1
ATOM 2796 C C . TRP A 1 339 ? 14.945 18.281 -19.830 1.00 43.75 339 TRP A C 1
ATOM 2798 O O . TRP A 1 339 ? 16.020 18.707 -19.428 1.00 43.75 339 TRP A O 1
ATOM 2808 N N . GLN A 1 340 ? 14.313 18.833 -20.870 1.00 43.34 340 GLN A N 1
ATOM 2809 C CA . GLN A 1 340 ? 14.994 19.806 -21.733 1.00 43.34 340 GLN A CA 1
ATOM 2810 C C . GLN A 1 340 ? 14.890 21.274 -21.301 1.00 43.34 340 GLN A C 1
ATOM 2812 O O . GLN A 1 340 ? 15.668 22.072 -21.809 1.00 43.34 340 GLN A O 1
ATOM 2817 N N . ASN A 1 341 ? 14.004 21.642 -20.369 1.00 40.75 341 ASN A N 1
ATOM 2818 C CA . ASN A 1 341 ? 13.708 23.066 -20.136 1.00 40.75 341 ASN A CA 1
ATOM 2819 C C . ASN A 1 341 ? 14.109 23.621 -18.762 1.00 40.75 341 ASN A C 1
ATOM 2821 O O . ASN A 1 341 ? 14.028 24.828 -18.588 1.00 40.75 341 ASN A O 1
ATOM 2825 N N . ASP A 1 342 ? 14.550 22.789 -17.812 1.00 39.69 342 ASP A N 1
ATOM 2826 C CA . ASP A 1 342 ? 14.849 23.244 -16.439 1.00 39.69 342 ASP A CA 1
ATOM 2827 C C . ASP A 1 342 ? 16.358 23.179 -16.091 1.00 39.69 342 ASP A C 1
ATOM 2829 O O . ASP A 1 342 ? 16.726 23.263 -14.922 1.00 39.69 342 ASP A O 1
ATOM 2833 N N . LEU A 1 343 ? 17.240 23.006 -17.088 1.00 36.12 343 LEU A N 1
ATOM 2834 C CA . LEU A 1 343 ? 18.708 22.989 -16.917 1.00 36.12 343 LEU A CA 1
ATOM 2835 C C . LEU A 1 343 ? 19.440 24.173 -17.583 1.00 36.12 343 LEU A C 1
ATOM 2837 O O . LEU A 1 343 ? 20.665 24.131 -17.687 1.00 36.12 343 LEU A O 1
ATOM 2841 N N . TYR A 1 344 ? 18.721 25.228 -17.981 1.00 34.06 344 TYR A N 1
ATOM 2842 C CA . TYR A 1 344 ? 19.310 26.492 -18.440 1.00 34.06 344 TYR A CA 1
ATOM 2843 C C . TYR A 1 344 ? 18.636 27.697 -17.797 1.00 34.06 344 TYR A C 1
ATOM 2845 O O . TYR A 1 344 ? 17.384 27.740 -17.812 1.00 34.06 344 TYR A O 1
#

Organism: NCBI:txid1618488

InterPro domains:
  IPR029063 S-adenosyl-L-methionine-dependent methyltransferase superfamily [G3DSA:3.40.50.150] (114-293)
  IPR029063 S-adenosyl-L-methionine-dependent methyltransferase superfamily [SSF53335] (113-253)

Secondary structure (DSSP, 8-state):
--HHHHHT-B-TTT-PBPEEEEEEEEETTEEEEEEEE-SS-EEEEETTEEE--TTTHHHHHHHHHTT-HHHHHHHHHT--HHHHHHHHHHHHHHHHH---TTSHHHHHHHHHHHT--HHHHHHHHHGGG-GGGGGGGGGGG-TTPPTT-EEEEET--SS--HHHHHHH-TTPEEEEEES-HHHHHHHHHH--SSEEEEES-GGG--SS-TT-EEEEEEES-GGG-TTHHHHHHIIIIIIEEEEEEEEEEPPPHHHHHHH-TT--PPPHHHHHHHSSS--EEE-HHHHHHHTTSTTHHHHTBPPP-SSPPS--EEEES--PPPSS----HHHHT----GGGSS--

pLDDT: mean 88.07, std 12.0, range [34.06, 98.75]